Protein 8K8G (pdb70)

Structure (mmCIF, N/CA/C/O backbone):
data_8K8G
#
_entry.id   8K8G
#
_cell.length_a   35.011
_cell.length_b   75.997
_cell.length_c   129.640
_cell.angle_alpha   90.000
_cell.angle_beta   90.000
_cell.angle_gamma   90.000
#
_symmetry.space_group_name_H-M   'C 2 2 21'
#
loop_
_entity.id
_entity.type
_entity.pdbx_description
1 polymer 'De novo design protein'
2 water water
#
loop_
_atom_site.group_PDB
_atom_site.id
_atom_site.type_symbol
_atom_site.label_atom_id
_atom_site.label_alt_id
_atom_site.label_comp_id
_atom_site.label_asym_id
_atom_site.label_entity_id
_atom_site.label_seq_id
_atom_site.pdbx_PDB_ins_code
_atom_site.Cartn_x
_atom_site.Cartn_y
_atom_site.Cartn_z
_atom_site.occupancy
_atom_site.B_iso_or_equiv
_atom_site.auth_seq_id
_atom_site.auth_comp_id
_atom_site.auth_asym_id
_atom_site.auth_atom_id
_atom_site.pdbx_PDB_model_num
ATOM 1 N N . GLY A 1 1 ? -2.84500 -24.72700 20.01000 1.000 33.08555 0 GLY A N 1
ATOM 2 C CA . GLY A 1 1 ? -4.03700 -24.19100 19.36300 1.000 31.35376 0 GLY A CA 1
ATOM 3 C C . GLY A 1 1 ? -3.71100 -22.86700 18.67400 1.000 24.70033 0 GLY A C 1
ATOM 4 O O . GLY A 1 1 ? -2.57400 -22.39400 18.74400 1.000 24.28449 0 GLY A O 1
ATOM 5 N N . ALA A 1 2 ? -4.71100 -22.26500 18.01800 1.000 24.54242 1 ALA A N 1
ATOM 6 C CA . ALA A 1 2 ? -4.48000 -21.00900 17.30700 1.000 23.33701 1 ALA A CA 1
ATOM 7 C C . ALA A 1 2 ? -4.01700 -19.90400 18.25100 1.000 21.77103 1 ALA A C 1
ATOM 8 O O . ALA A 1 2 ? -3.15000 -19.09400 17.89500 1.000 19.65762 1 ALA A O 1
ATOM 10 N N . GLU A 1 3 ? -4.57800 -19.85400 19.46500 1.000 21.06305 2 GLU A N 1
ATOM 11 C CA . GLU A 1 3 ? -4.16800 -18.82900 20.41700 1.000 21.88683 2 GLU A CA 1
ATOM 12 C C . GLU A 1 3 ? -2.71400 -19.01800 20.82800 1.000 20.67090 2 GLU A C 1
ATOM 13 O O . GLU A 1 3 ? -1.95000 -18.05100 20.90000 1.000 18.58381 2 GLU A O 1
ATOM 19 N N . ALA A 1 4 ? -2.30700 -20.26300 21.08000 1.000 22.61850 3 ALA A N 1
ATOM 20 C CA . ALA A 1 4 ? -0.91500 -20.51400 21.44100 1.000 23.07119 3 ALA A CA 1
ATOM 21 C C . ALA A 1 4 ? 0.03100 -20.14200 20.30300 1.000 19.69447 3 ALA A C 1
ATOM 22 O O . ALA A 1 4 ? 1.09300 -19.55100 20.54200 1.000 18.96543 3 ALA A O 1
ATOM 24 N N . ALA A 1 5 ? -0.34200 -20.46700 19.06000 1.000 17.86793 4 ALA A N 1
ATOM 25 C CA . ALA A 1 5 ? 0.50600 -20.12700 17.92200 1.000 17.78897 4 ALA A CA 1
ATOM 26 C C . ALA A 1 5 ? 0.61600 -18.61800 17.75500 1.000 17.99953 4 ALA A C 1
ATOM 27 O O . ALA A 1 5 ? 1.69500 -18.09100 17.45000 1.000 17.22049 4 ALA A O 1
ATOM 29 N N . ALA A 1 6 ? -0.48700 -17.90000 17.96300 1.000 15.96770 5 ALA A N 1
ATOM 30 C CA . ALA A 1 6 ? -0.45000 -16.44900 17.82600 1.000 14.77019 5 ALA A CA 1
ATOM 31 C C . ALA A 1 6 ? 0.38700 -15.81700 18.93200 1.000 14.95969 5 ALA A C 1
ATOM 32 O O . ALA A 1 6 ? 1.12500 -14.85700 18.68700 1.000 14.76756 5 ALA A O 1
ATOM 34 N N . ALA A 1 7 ? 0.29100 -16.35100 20.15400 1.000 14.78598 6 ALA A N 1
ATOM 35 C CA . ALA A 1 7 ? 1.13500 -15.85700 21.23900 1.000 15.63872 6 ALA A CA 1
ATOM 36 C C . ALA A 1 7 ? 2.60900 -16.07300 20.93100 1.000 17.00993 6 ALA A C 1
ATOM 37 O O . ALA A 1 7 ? 3.44100 -15.19800 21.21100 1.000 16.12035 6 ALA A O 1
ATOM 39 N N . ALA A 1 8 ? 2.95200 -17.22700 20.35000 1.000 16.33880 7 ALA A N 1
ATOM 40 C CA . ALA A 1 8 ? 4.34600 -17.47900 19.99900 1.000 16.86255 7 ALA A CA 1
ATOM 41 C C . ALA A 1 8 ? 4.83100 -16.47500 18.96500 1.000 15.83085 7 ALA A C 1
ATOM 42 O O . ALA A 1 8 ? 5.98900 -16.04300 18.99200 1.000 17.65738 7 ALA A O 1
ATOM 44 N N . ALA A 1 9 ? 3.95000 -16.07400 18.05200 1.000 16.54672 8 ALA A N 1
ATOM 45 C CA . ALA A 1 9 ? 4.31800 -15.04600 17.09100 1.000 15.55186 8 ALA A CA 1
ATOM 46 C C . ALA A 1 9 ? 4.59000 -13.71300 17.77500 1.000 15.69662 8 ALA A C 1
ATOM 47 O O . ALA A 1 9 ? 5.54200 -13.00900 17.42100 1.000 17.78108 8 ALA A O 1
ATOM 49 N N . VAL A 1 10 ? 3.76100 -13.33900 18.74900 1.000 13.90956 9 VAL A N 1
ATOM 50 C CA . VAL A 1 10 ? 4.04700 -12.13000 19.52000 1.000 13.42793 9 VAL A CA 1
ATOM 51 C C . VAL A 1 10 ? 5.42600 -12.23300 20.16900 1.000 15.54134 9 VAL A C 1
ATOM 52 O O . VAL A 1 10 ? 6.24700 -11.31100 20.08000 1.000 14.44121 9 VAL A O 1
ATOM 56 N N . THR A 1 11 ? 5.70000 -13.35800 20.83500 1.000 14.60701 10 THR A N 1
ATOM 57 C CA . THR A 1 11 ? 6.99000 -13.53600 21.48500 1.000 16.34406 10 THR A CA 1
ATOM 58 C C . THR A 1 11 ? 8.12600 -13.39000 20.48500 1.000 16.88360 10 THR A C 1
ATOM 59 O O . THR A 1 11 ? 9.12300 -12.70900 20.75800 1.000 16.62831 10 THR A O 1
ATOM 63 N N . ALA A 1 12 ? 7.97700 -13.98900 19.30200 1.000 16.16773 11 ALA A N 1
ATOM 64 C CA . ALA A 1 12 ? 9.04300 -13.92200 18.30900 1.000 17.24680 11 ALA A CA 1
ATOM 65 C C . ALA A 1 12 ? 9.23900 -12.49800 17.80600 1.000 17.31523 11 ALA A C 1
ATOM 66 O O . ALA A 1 12 ? 10.37800 -12.05200 17.61700 1.000 18.77330 11 ALA A O 1
ATOM 68 N N . GLU A 1 13 ? 8.14700 -11.75300 17.61200 1.000 16.22037 12 GLU A N 1
ATOM 69 C CA . GLU A 1 13 ? 8.28200 -10.38100 17.13100 1.000 16.21247 12 GLU A CA 1
ATOM 70 C C . GLU A 1 13 ? 8.87200 -9.46900 18.19900 1.000 16.47829 12 GLU A C 1
ATOM 71 O O . GLU A 1 13 ? 9.65900 -8.56900 17.88200 1.000 17.13100 12 GLU A O 1
ATOM 77 N N . LEU A 1 14 ? 8.51400 -9.68500 19.46600 1.000 14.66755 13 LEU A N 1
ATOM 78 C CA . LEU A 1 14 ? 9.13300 -8.91900 20.54700 1.000 14.78335 13 LEU A CA 1
ATOM 79 C C . LEU A 1 14 ? 10.63300 -9.16400 20.58700 1.000 17.31523 13 LEU A C 1
ATOM 80 O O . LEU A 1 14 ? 11.43500 -8.22900 20.69900 1.000 16.47566 13 LEU A O 1
ATOM 85 N N . ARG A 1 15 ? 11.03100 -10.43200 20.50200 1.000 16.25195 14 ARG A N 1
ATOM 86 C CA . ARG A 1 15 ? 12.44900 -10.77500 20.48600 1.000 17.57842 14 ARG A CA 1
ATOM 87 C C . ARG A 1 15 ? 13.14500 -10.12700 19.29900 1.000 16.86518 14 ARG A C 1
ATOM 88 O O . ARG A 1 15 ? 14.25000 -9.58500 19.43300 1.000 18.62329 14 ARG A O 1
ATOM 96 N N . ALA A 1 16 ? 12.50800 -10.16000 18.12900 1.000 17.43104 15 ALA A N 1
ATOM 97 C CA . ALA A 1 16 ? 13.13700 -9.61900 16.93300 1.000 18.59170 15 ALA A CA 1
ATOM 98 C C . ALA A 1 16 ? 13.27100 -8.10500 17.00800 1.000 16.94677 15 ALA A C 1
ATOM 99 O O . ALA A 1 16 ? 14.26000 -7.54100 16.53300 1.000 18.12059 15 ALA A O 1
ATOM 101 N N . PHE A 1 17 ? 12.28400 -7.41900 17.58800 1.000 16.74411 16 PHE A N 1
ATOM 102 C CA . PHE A 1 17 ? 12.40700 -5.97100 17.70600 1.000 15.89927 16 PHE A CA 1
ATOM 103 C C . PHE A 1 17 ? 13.59400 -5.58900 18.57400 1.000 16.43092 16 PHE A C 1
ATOM 104 O O . PHE A 1 17 ? 14.34500 -4.66500 18.24000 1.000 16.03877 16 PHE A O 1
ATOM 112 N N . ARG A 1 18 ? 13.76500 -6.28600 19.69400 1.000 14.47279 17 ARG A N 1
ATOM 113 C CA . ARG A 1 18 ? 14.88600 -6.01300 20.58300 1.000 18.46274 17 ARG A CA 1
ATOM 114 C C . ARG A 1 18 ? 16.22300 -6.37700 19.93800 1.000 16.62305 17 ARG A C 1
ATOM 115 O O . ARG A 1 18 ? 17.22100 -5.66100 20.10900 1.000 18.55749 17 ARG A O 1
ATOM 123 N N . ALA A 1 19 ? 16.27500 -7.49700 19.20300 1.000 17.10731 18 ALA A N 1
ATOM 124 C CA . ALA A 1 19 ? 17.51600 -7.89000 18.54000 1.000 18.96806 18 ALA A CA 1
ATOM 125 C C . ALA A 1 19 ? 17.92000 -6.88200 17.47800 1.000 19.91028 18 ALA A C 1
ATOM 126 O O . ALA A 1 19 ? 19.11000 -6.75500 17.16200 1.000 21.94474 18 ALA A O 1
ATOM 128 N N . ALA A 1 20 ? 16.95200 -6.16900 16.90100 1.000 21.47889 19 ALA A N 1
ATOM 129 C CA . ALA A 1 20 ? 17.26600 -5.13600 15.92400 1.000 21.89736 19 ALA A CA 1
ATOM 130 C C . ALA A 1 20 ? 17.71000 -3.82400 16.55800 1.000 23.91339 19 ALA A C 1
ATOM 131 O O . ALA A 1 20 ? 18.11400 -2.90900 15.83300 1.000 29.09033 19 ALA A O 1
ATOM 133 N N . GLY A 1 21 ? 17.66000 -3.70400 17.88200 1.000 19.09176 20 GLY A N 1
ATOM 134 C CA . GLY A 1 21 ? 18.20400 -2.54900 18.55200 1.000 19.83922 20 GLY A CA 1
ATOM 135 C C . GLY A 1 21 ? 17.21800 -1.62200 19.22600 1.000 16.04403 20 GLY A C 1
ATOM 136 O O . GLY A 1 21 ? 17.62300 -0.54000 19.66900 1.000 19.10755 20 GLY A O 1
ATOM 137 N N . GLY A 1 22 ? 15.95000 -1.99800 19.34200 1.000 15.38869 21 GLY A N 1
ATOM 138 C CA . GLY A 1 22 ? 14.95500 -1.14400 19.95300 1.000 15.55186 21 GLY A CA 1
ATOM 139 C C . GLY A 1 22 ? 14.34000 -1.77000 21.18900 1.000 13.64374 21 GLY A C 1
ATOM 140 O O . GLY A 1 22 ? 14.21100 -2.99000 21.28900 1.000 15.00443 21 GLY A O 1
ATOM 141 N N . THR A 1 23 ? 13.94400 -0.91700 22.12300 1.000 13.41477 22 THR A N 1
ATOM 142 C CA . THR A 1 23 ? 13.22700 -1.36100 23.31400 1.000 13.13842 22 THR A CA 1
ATOM 143 C C . THR A 1 23 ? 11.72600 -1.44100 23.02200 1.000 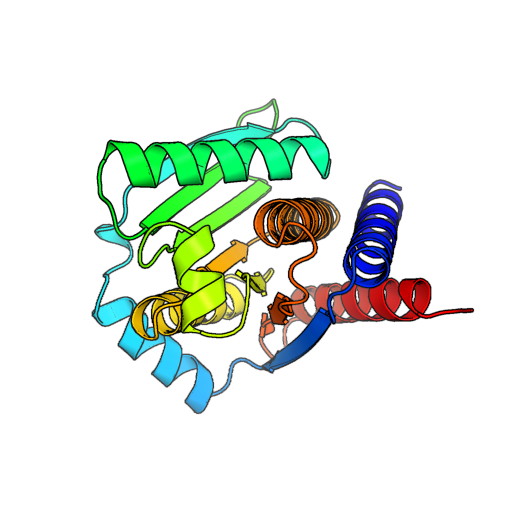13.74112 22 THR A C 1
ATOM 144 O O . THR A 1 23 ? 11.15800 -0.55000 22.38600 1.000 13.27528 22 THR A O 1
ATOM 148 N N . VAL A 1 24 ? 11.07900 -2.51600 23.48200 1.000 14.04642 23 VAL A N 1
ATOM 149 C CA . VAL A 1 24 ? 9.61800 -2.57300 23.53100 1.000 12.21989 23 VAL A CA 1
ATOM 150 C C . VAL A 1 24 ? 9.15600 -2.09900 24.90300 1.000 10.94868 23 VAL A C 1
ATOM 151 O O . VAL A 1 24 ? 9.53400 -2.67400 25.92800 1.000 14.38067 23 VAL A O 1
ATOM 155 N N . GLU A 1 25 ? 8.34100 -1.05200 24.91900 1.000 11.80141 24 GLU A N 1
ATOM 156 C CA . GLU A 1 25 ? 7.74400 -0.52400 26.14500 1.000 12.20936 24 GLU A CA 1
ATOM 157 C C . GLU A 1 25 ? 6.31800 -1.03900 26.19900 1.000 11.85668 24 GLU A C 1
ATOM 158 O O . GLU A 1 25 ? 5.49800 -0.69500 25.34000 1.000 12.99630 24 GLU A O 1
ATOM 164 N N . LEU A 1 26 ? 6.02300 -1.88700 27.17300 1.000 11.53296 25 LEU A N 1
ATOM 165 C CA . LEU A 1 26 ? 4.68900 -2.45500 27.29700 1.000 11.89616 25 LEU A CA 1
ATOM 166 C C . LEU A 1 26 ? 3.98500 -1.82600 28.49200 1.000 13.69112 25 LEU A C 1
ATOM 167 O O . LEU A 1 26 ? 4.52400 -1.78800 29.60300 1.000 16.15983 25 LEU A O 1
ATOM 172 N N . GLU A 1 27 ? 2.79600 -1.29400 28.24200 1.000 12.10935 26 GLU A N 1
ATOM 173 C CA . GLU A 1 27 ? 1.98600 -0.61500 29.23000 1.000 13.06736 26 GLU A CA 1
ATOM 174 C C . GLU A 1 27 ? 0.61200 -1.26600 29.23000 1.000 12.11987 26 GLU A C 1
ATOM 175 O O . GLU A 1 27 ? 0.15200 -1.78300 28.20800 1.000 13.10420 26 GLU A O 1
ATOM 181 N N . ASP A 1 28 ? -0.02000 -1.28800 30.39300 1.000 11.38558 27 ASP A N 1
ATOM 182 C CA . ASP A 1 28 ? -1.39900 -1.74200 30.49200 1.000 13.78586 27 ASP A CA 1
ATOM 183 C C . ASP A 1 28 ? -2.17500 -0.68700 31.25300 1.000 14.44910 27 ASP A C 1
ATOM 184 O O . ASP A 1 28 ? -1.77700 -0.27200 32.34500 1.000 13.95167 27 ASP A O 1
ATOM 189 N N . LEU A 1 29 ? -3.25600 -0.21500 30.63900 1.000 13.42793 28 LEU A N 1
ATOM 190 C CA . LEU A 1 29 ? -4.02400 0.87400 31.19900 1.000 14.98074 28 LEU A CA 1
ATOM 191 C C . LEU A 1 29 ? -5.47800 0.46200 31.36600 1.000 12.70152 28 LEU A C 1
ATOM 192 O O . LEU A 1 29 ? -6.06000 -0.13800 30.45900 1.000 14.60701 28 LEU A O 1
ATOM 197 N N . PRO A 1 30 ? -6.08300 0.77500 32.50000 1.000 12.19357 29 PRO A N 1
ATOM 198 C CA . PRO A 1 30 ? -7.51100 0.50500 32.68200 1.000 14.31751 29 PRO A CA 1
ATOM 199 C C . PRO A 1 30 ? -8.37000 1.61000 32.09400 1.000 16.41513 29 PRO A C 1
ATOM 200 O O . PRO A 1 30 ? -7.97500 2.77300 32.03600 1.000 16.48356 29 PRO A O 1
ATOM 204 N N . VAL A 1 31 ? -9.58000 1.23500 31.68700 1.000 14.65702 30 VAL A N 1
ATOM 205 C CA . VAL A 1 31 ? -10.60200 2.23700 31.40300 1.000 14.74124 30 VAL A CA 1
ATOM 206 C C . VAL A 1 31 ? -11.04400 2.84900 32.72800 1.000 16.34670 30 VAL A C 1
ATOM 207 O O . VAL A 1 31 ? -11.50600 2.13800 33.62800 1.000 19.04965 30 VAL A O 1
ATOM 211 N N . THR A 1 32 ? -10.86100 4.16300 32.87000 1.000 16.52040 31 THR A N 1
ATOM 212 C CA . THR A 1 32 ? -11.22800 4.90800 34.07200 1.000 19.53392 31 THR A CA 1
ATOM 213 C C . THR A 1 32 ? -11.83400 6.22700 33.61300 1.000 20.86040 31 THR A C 1
ATOM 214 O O . THR A 1 32 ? -11.74200 6.55700 32.42100 1.000 19.40233 31 THR A O 1
ATOM 218 N N . PRO A 1 33 ? -12.44000 7.01600 34.50800 1.000 20.55510 32 PRO A N 1
ATOM 219 C CA . PRO A 1 33 ? -12.86900 8.36200 34.09300 1.000 22.12107 32 PRO A CA 1
ATOM 220 C C . PRO A 1 33 ? -11.77800 9.18300 33.42100 1.000 21.31308 32 PRO A C 1
ATOM 221 O O . PRO A 1 33 ? -12.06300 9.88000 32.44200 1.000 21.78156 32 PRO A O 1
ATOM 225 N N . GLU A 1 34 ? -10.53600 9.10900 33.90000 1.000 22.68167 33 GLU A N 1
ATOM 226 C CA . GLU A 1 34 ? -9.47000 9.89900 33.29100 1.000 26.08471 33 GLU A CA 1
ATOM 227 C C . GLU A 1 34 ? -9.15900 9.43000 31.87100 1.000 22.76062 33 GLU A C 1
ATOM 228 O O . GLU A 1 34 ? -9.06100 10.24800 30.94800 1.000 24.91088 33 GLU A O 1
ATOM 234 N N . THR A 1 35 ? -8.99700 8.11800 31.66500 1.000 20.15505 34 THR A N 1
ATOM 235 C CA . THR A 1 35 ? -8.64300 7.65000 30.32400 1.000 18.67066 34 THR A CA 1
ATOM 236 C C . THR A 1 35 ? -9.81300 7.78000 29.35500 1.000 19.45233 34 THR A C 1
ATOM 237 O O . THR A 1 35 ? -9.61300 8.05900 28.16600 1.000 17.01520 34 THR A O 1
ATOM 241 N N . LEU A 1 36 ? -11.04100 7.59200 29.83700 1.000 18.34957 35 LEU A N 1
ATOM 242 C CA . LEU A 1 36 ? -12.19000 7.76900 28.95700 1.000 19.16282 35 LEU A CA 1
ATOM 243 C C . LEU A 1 36 ? -12.31000 9.21800 28.50100 1.000 20.18926 35 LEU A C 1
ATOM 244 O O . LEU A 1 36 ? -12.55600 9.48600 27.31800 1.000 18.98122 35 LEU A O 1
ATOM 249 N N . ALA A 1 37 ? -12.09700 10.16900 29.41400 1.000 19.45233 36 ALA A N 1
ATOM 250 C CA . ALA A 1 37 ? -12.19600 11.57700 29.04400 1.000 21.79472 36 ALA A CA 1
ATOM 251 C C . ALA A 1 37 ? -11.12000 11.96300 28.03700 1.000 19.07860 36 ALA A C 1
ATOM 252 O O . ALA A 1 37 ? -11.39000 12.70200 27.08200 1.000 18.30219 36 ALA A O 1
ATOM 254 N N . ARG A 1 38 ? -9.89200 11.47400 28.22800 1.000 17.30471 37 ARG A N 1
ATOM 255 C CA . ARG A 1 38 ? -8.84700 11.71900 27.24100 1.000 17.38103 37 ARG A CA 1
ATOM 256 C C . ARG A 1 38 ? -9.24700 11.15000 25.88700 1.000 17.68633 37 ARG A C 1
ATOM 257 O O . ARG A 1 38 ? -9.09700 11.80900 24.85200 1.000 16.76254 37 ARG A O 1
ATOM 265 N N . ALA A 1 39 ? -9.77200 9.92500 25.87400 1.000 15.66240 38 ALA A N 1
ATOM 266 C CA . ALA A 1 39 ? -10.13300 9.31100 24.60200 1.000 16.07561 38 ALA A CA 1
ATOM 267 C C . ALA A 1 39 ? -11.25400 10.08100 23.91500 1.000 16.04403 38 ALA A C 1
ATOM 268 O O . ALA A 1 39 ? -11.18400 10.33500 22.71000 1.000 16.28616 38 ALA A O 1
ATOM 270 N N . GLU A 1 40 ? -12.28600 10.46700 24.66700 1.000 16.29143 39 GLU A N 1
ATOM 271 C CA . GLU A 1 40 ? -13.38000 11.24600 24.09600 1.000 18.07322 39 GLU A CA 1
ATOM 272 C C . GLU A 1 40 ? -12.90200 12.57000 23.51300 1.000 19.22336 39 GLU A C 1
ATOM 273 O O . GLU A 1 40 ? -13.38600 12.99400 22.45500 1.000 19.23389 39 GLU A O 1
ATOM 279 N N . ALA A 1 41 ? -12.00100 13.26700 24.21600 1.000 17.03625 40 ALA A N 1
ATOM 280 C CA . ALA A 1 41 ? 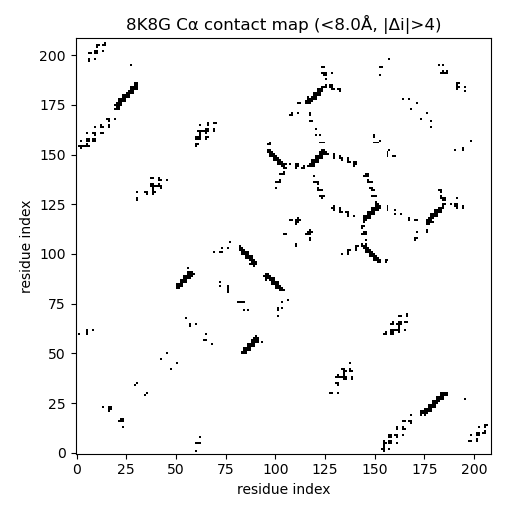-11.53600 14.55800 23.72000 1.000 18.49169 40 ALA A CA 1
ATOM 281 C C . ALA A 1 41 ? -10.83000 14.39400 22.38300 1.000 16.74148 40 ALA A C 1
ATOM 282 O O . ALA A 1 41 ? -11.01200 15.20200 21.47000 1.000 17.55737 40 ALA A O 1
ATOM 284 N N . ALA A 1 42 ? -10.05700 13.32000 22.23400 1.000 15.68083 41 ALA A N 1
ATOM 285 C CA . ALA A 1 42 ? -9.34900 13.08900 20.97900 1.000 14.51753 41 ALA A CA 1
ATOM 286 C C . ALA A 1 42 ? -10.30000 12.63500 19.87600 1.000 15.56502 41 ALA A C 1
ATOM 287 O O . ALA A 1 42 ? -10.20000 13.10100 18.73600 1.000 17.69686 41 ALA A O 1
ATOM 289 N N . LEU A 1 43 ? -11.23500 11.73900 20.19900 1.000 15.57555 42 LEU A N 1
ATOM 290 C CA . LEU A 1 43 ? -12.22800 11.31800 19.21400 1.000 19.60235 42 LEU A CA 1
ATOM 291 C C . LEU A 1 43 ? -13.03900 12.49800 18.70200 1.000 20.84724 42 LEU A C 1
ATOM 292 O O . LEU A 1 43 ? -13.39700 12.53600 17.52300 1.000 22.26846 42 LEU A O 1
ATOM 297 N N . ALA A 1 44 ? -13.31700 13.47800 19.56500 1.000 16.68095 43 ALA A N 1
ATOM 298 C CA . ALA A 1 44 ? -14.09400 14.64300 19.15900 1.000 18.21797 43 ALA A CA 1
ATOM 299 C C . ALA A 1 44 ? -13.35400 15.49700 18.13100 1.000 17.13100 43 ALA A C 1
ATOM 300 O O . ALA A 1 44 ? -13.99300 16.19100 17.33200 1.000 19.35495 43 ALA A O 1
ATOM 302 N N . ARG A 1 45 ? -12.01400 15.45600 18.13900 1.000 21.21833 44 ARG A N 1
ATOM 303 C CA . ARG A 1 45 ? -11.21000 16.17200 17.15100 1.000 22.92117 44 ARG A CA 1
ATOM 304 C C . ARG A 1 45 ? -11.21200 15.48100 15.79400 1.000 23.72653 44 ARG A C 1
ATOM 305 O O . ARG A 1 45 ? -11.00300 16.13800 14.76900 1.000 27.45592 44 ARG A O 1
ATOM 313 N N . LEU A 1 46 ? -11.43400 14.16800 15.77400 1.000 24.25028 45 LEU A N 1
ATOM 314 C CA . LEU A 1 46 ? -11.53600 13.39700 14.53800 1.000 29.65092 45 LEU A CA 1
ATOM 315 C C . LEU A 1 46 ? -12.70000 12.44500 14.76100 1.000 29.06138 45 LEU A C 1
ATOM 316 O O . LEU A 1 46 ? -12.52500 11.32000 15.25000 1.000 30.39049 45 LEU A O 1
ATOM 321 N N . PRO A 1 47 ? -13.91800 12.88500 14.46700 1.000 27.93230 46 PRO A N 1
ATOM 322 C CA . PRO A 1 47 ? -15.09900 12.09100 14.81500 1.000 29.81673 46 PRO A CA 1
ATOM 323 C C . PRO A 1 47 ? -15.07800 10.74300 14.12000 1.000 32.21176 46 PRO A C 1
ATOM 324 O O . PRO A 1 47 ? -14.80800 10.66400 12.91200 1.000 31.40640 46 PRO A O 1
ATOM 328 N N . PRO A 1 48 ? -15.34000 9.65800 14.86400 1.000 32.53285 47 PRO A N 1
ATOM 329 C CA . PRO A 1 48 ? -15.25800 8.30900 14.27500 1.000 31.58273 47 PRO A CA 1
ATOM 330 C C . PRO A 1 48 ? -15.97000 8.16200 12.94300 1.000 30.76421 47 PRO A C 1
ATOM 331 O O . PRO A 1 48 ? -15.40400 7.57800 12.01100 1.000 30.68526 47 PRO A O 1
ATOM 335 N N . GLU A 1 49 ? -17.19300 8.68700 12.82000 1.000 31.53273 48 GLU A N 1
ATOM 336 C CA . GLU A 1 49 ? -17.95800 8.54500 11.58600 1.000 31.70117 48 GLU A CA 1
ATOM 337 C C . GLU A 1 49 ? -17.34800 9.30600 10.41500 1.000 34.29885 48 GLU A C 1
ATOM 338 O O . GLU A 1 49 ? -17.75300 9.06800 9.27100 1.000 35.93326 48 GLU A O 1
ATOM 340 N N . SER A 1 50 ? -16.39700 10.21000 10.66400 1.000 32.57759 49 SER A N 1
ATOM 341 C CA . SER A 1 50 ? -15.73500 10.93600 9.58700 1.000 32.56706 49 SER A CA 1
ATOM 342 C C . SER A 1 50 ? -14.57300 10.16300 8.97900 1.000 29.60092 49 SER A C 1
ATOM 343 O O . SER A 1 50 ? -14.08300 10.55200 7.91200 1.000 34.01987 49 SER A O 1
ATOM 346 N N . VAL A 1 51 ? -14.14100 9.07500 9.61900 1.000 30.90107 50 VAL A N 1
ATOM 347 C CA . VAL A 1 51 ? -12.95600 8.33200 9.20500 1.000 28.18233 50 VAL A CA 1
ATOM 348 C C . VAL A 1 51 ? -13.34000 7.30900 8.14400 1.000 28.37182 50 VAL A C 1
ATOM 349 O O . VAL A 1 51 ? -14.31400 6.56300 8.30700 1.000 25.99785 50 VAL A O 1
ATOM 353 N N . ALA A 1 52 ? -12.55800 7.26700 7.06500 1.000 26.17156 51 ALA A N 1
ATOM 354 C CA . ALA A 1 52 ? -12.76000 6.30100 5.99500 1.000 27.98757 51 ALA A CA 1
ATOM 355 C C . ALA A 1 52 ? -12.61200 4.87500 6.51100 1.000 24.01341 51 ALA A C 1
ATOM 356 O O . ALA A 1 52 ? -11.81600 4.59000 7.41200 1.000 21.57364 51 ALA A O 1
ATOM 358 N N . VAL A 1 53 ? -13.36300 3.96600 5.89100 1.000 24.16869 52 VAL A N 1
ATOM 359 C CA . VAL A 1 53 ? -13.34000 2.55200 6.23100 1.000 23.19225 52 VAL A CA 1
ATOM 360 C C . VAL A 1 53 ? -13.00500 1.75400 4.98300 1.000 24.18185 52 VAL A C 1
ATOM 361 O O . VAL A 1 53 ? -13.43900 2.08400 3.87400 1.000 25.35830 52 VAL A O 1
ATOM 365 N N . GLU A 1 54 ? -12.22200 0.70900 5.17400 1.000 17.69423 53 GLU A N 1
ATOM 366 C CA . GLU A 1 54 ? -12.02100 -0.33700 4.18900 1.000 19.60761 53 GLU A CA 1
ATOM 367 C C . GLU A 1 54 ? -12.01900 -1.68000 4.89100 1.000 18.19692 53 GLU A C 1
ATOM 368 O O . GLU A 1 54 ? -11.74500 -1.76700 6.09000 1.000 19.01544 53 GLU A O 1
ATOM 374 N N . THR A 1 55 ? -12.36300 -2.72200 4.13800 1.000 19.63656 54 THR A N 1
ATOM 375 C CA . THR A 1 55 ? -12.45400 -4.08000 4.65400 1.000 21.20254 54 THR A CA 1
ATOM 376 C C . THR A 1 55 ? -11.42400 -4.96200 3.96200 1.000 24.93720 54 THR A C 1
ATOM 377 O O . THR A 1 55 ? -11.41300 -5.04700 2.72700 1.000 26.80321 54 THR A O 1
ATOM 381 N N . TYR A 1 56 ? -10.57300 -5.60900 4.76000 1.000 22.20266 55 TYR A N 1
ATOM 382 C CA . TYR A 1 56 ? -9.62000 -6.62500 4.31100 1.000 20.99725 55 TYR A CA 1
ATOM 383 C C . TYR A 1 56 ? -10.04400 -8.02000 4.74200 1.000 23.91603 55 TYR A C 1
ATOM 384 O O . TYR A 1 56 ? -10.46700 -8.22600 5.88200 1.000 22.02106 55 TYR A O 1
ATOM 393 N N . THR A 1 57 ? -9.84300 -8.99100 3.85400 1.000 23.21068 56 THR A N 1
ATOM 394 C CA . THR A 1 57 ? -10.13800 -10.39200 4.13500 1.000 27.96388 56 THR A CA 1
ATOM 395 C C . THR A 1 57 ? -8.86500 -11.10700 4.57800 1.000 28.58237 56 THR A C 1
ATOM 396 O O . THR A 1 57 ? -7.90100 -11.20400 3.80600 1.000 29.36405 56 THR A O 1
ATOM 400 N N . VAL A 1 58 ? -8.87300 -11.61500 5.80900 1.000 26.95586 57 VAL A N 1
ATOM 401 C CA . VAL A 1 58 ? -7.76100 -12.37100 6.38200 1.000 24.70823 57 VAL A CA 1
ATOM 402 C C . VAL A 1 58 ? -8.34000 -13.69900 6.86500 1.000 29.55354 57 VAL A C 1
ATOM 403 O O . VAL A 1 58 ? -8.95700 -13.75200 7.93900 1.000 29.85358 57 VAL A O 1
ATOM 407 N N . PRO A 1 59 ? -8.18900 -14.79100 6.11100 1.000 28.79819 58 PRO A N 1
ATOM 408 C CA . PRO A 1 59 ? -8.87400 -16.03800 6.49600 1.000 27.99020 58 PRO A CA 1
ATOM 409 C C . PRO A 1 59 ? -8.31400 -16.71000 7.74300 1.000 29.26667 58 PRO A C 1
ATOM 410 O O . PRO A 1 59 ? -9.05000 -17.46600 8.39100 1.000 30.42207 58 PRO A O 1
ATOM 414 N N . ALA A 1 60 ? -7.05700 -16.46700 8.10400 1.000 28.30603 59 ALA A N 1
ATOM 415 C CA . ALA A 1 60 ? -6.44300 -17.09600 9.26500 1.000 28.37709 59 ALA A CA 1
ATOM 416 C C . ALA A 1 60 ? -5.60100 -16.07900 10.02200 1.000 28.82451 59 ALA A C 1
ATOM 417 O O . ALA A 1 60 ? -4.97700 -15.20500 9.40900 1.000 29.64566 59 ALA A O 1
ATOM 419 N N . PRO A 1 61 ? -5.54100 -16.18600 11.35500 1.000 27.04008 60 PRO A N 1
ATOM 420 C CA . PRO A 1 61 ? -4.81700 -15.17900 12.15300 1.000 24.60032 60 PRO A CA 1
ATOM 421 C C . PRO A 1 61 ? -3.29700 -15.27700 12.08600 1.000 27.23748 60 PRO A C 1
ATOM 422 O O . PRO A 1 61 ? -2.66100 -15.88000 12.96000 1.000 28.18233 60 PRO A O 1
ATOM 426 N N . THR A 1 62 ? -2.69400 -14.64700 11.07700 1.000 27.96651 61 THR A N 1
ATOM 427 C CA . THR A 1 62 ? -1.25200 -14.74800 10.91100 1.000 27.05588 61 THR A CA 1
ATOM 428 C C . THR A 1 62 ? -0.57900 -13.38200 10.99400 1.000 26.46633 61 THR A C 1
ATOM 429 O O . THR A 1 62 ? -1.15500 -12.36800 10.58400 1.000 26.02944 61 THR A O 1
ATOM 433 N N . PRO A 1 63 ? 0.64000 -13.32600 11.53000 1.000 25.53727 62 PRO A N 1
ATOM 434 C CA . PRO A 1 63 ? 1.36000 -12.04500 11.58000 1.000 23.40281 62 PRO A CA 1
ATOM 435 C C . PRO A 1 63 ? 1.67400 -11.49700 10.20300 1.000 23.90813 62 PRO A C 1
ATOM 436 O O . PRO A 1 63 ? 1.61600 -10.27700 9.99600 1.000 24.40556 62 PRO A O 1
ATOM 440 N N . GLU A 1 64 ? 1.99800 -12.38300 9.25300 1.000 22.86064 63 GLU A N 1
ATOM 441 C CA . GLU A 1 64 ? 2.33100 -11.95500 7.89700 1.000 23.01065 63 GLU A CA 1
ATOM 442 C C . GLU A 1 64 ? 1.15600 -11.23500 7.25100 1.000 21.25255 63 GLU A C 1
ATOM 443 O O . GLU A 1 64 ? 1.33600 -10.22200 6.56600 1.000 18.72067 63 GLU A O 1
ATOM 449 N N . ALA A 1 65 ? -0.05400 -11.74700 7.46200 1.000 20.97357 64 ALA A N 1
ATOM 450 C CA . ALA A 1 65 ? -1.22700 -11.14100 6.84100 1.000 20.20242 64 ALA A CA 1
ATOM 451 C C . ALA A 1 65 ? -1.54500 -9.78900 7.46600 1.000 18.89700 64 ALA A C 1
ATOM 452 O O . ALA A 1 65 ? -1.91000 -8.84200 6.75900 1.000 17.35208 64 ALA A O 1
ATOM 454 N N . PHE A 1 66 ? -1.40700 -9.67800 8.79100 1.000 19.11808 65 PHE A N 1
ATOM 455 C CA . PHE A 1 66 ? -1.64700 -8.39800 9.45100 1.000 16.50724 65 PHE A CA 1
ATOM 456 C C . PHE A 1 66 ? -0.59300 -7.36900 9.06400 1.000 16.14404 65 PHE A C 1
ATOM 457 O O . PHE A 1 66 ? -0.92000 -6.19700 8.84300 1.000 15.70715 65 PHE A O 1
ATOM 465 N N . LEU A 1 67 ? 0.67600 -7.78100 8.96200 1.000 16.49145 66 LEU A N 1
ATOM 466 C CA . LEU A 1 67 ? 1.70300 -6.86100 8.48000 1.000 15.97560 66 LEU A CA 1
ATOM 467 C C . LEU A 1 67 ? 1.33500 -6.31200 7.10600 1.000 17.01783 66 LEU A C 1
ATOM 468 O O . LEU A 1 67 ? 1.34500 -5.09300 6.88300 1.000 16.26774 66 LEU A O 1
ATOM 473 N N . ALA A 1 68 ? 0.97000 -7.20100 6.17900 1.000 16.40460 67 ALA A N 1
ATOM 474 C CA . ALA A 1 68 ? 0.63700 -6.76500 4.82700 1.000 16.29932 67 ALA A CA 1
ATOM 475 C C . ALA A 1 68 ? -0.58200 -5.85000 4.80400 1.000 15.19656 67 ALA A C 1
ATOM 476 O O . ALA A 1 68 ? -0.61000 -4.87400 4.04500 1.000 15.63082 67 ALA A O 1
ATOM 478 N N . ALA A 1 69 ? -1.60500 -6.16000 5.60500 1.000 13.80165 68 ALA A N 1
ATOM 479 C CA . ALA A 1 69 ? -2.78100 -5.29100 5.66500 1.000 15.53344 68 ALA A CA 1
ATOM 480 C C . ALA A 1 69 ? -2.42100 -3.91000 6.19600 1.000 14.98864 68 ALA A C 1
ATOM 481 O O . ALA A 1 69 ? -2.90500 -2.89600 5.68500 1.000 14.17802 68 ALA A O 1
ATOM 483 N N . LEU A 1 70 ? -1.56500 -3.85200 7.22100 1.000 13.34634 69 LEU A N 1
ATOM 484 C CA . LEU A 1 70 ? -1.15300 -2.56000 7.76000 1.000 13.79113 69 LEU A CA 1
ATOM 485 C C . LEU A 1 70 ? -0.35000 -1.76700 6.73800 1.000 13.69375 69 LEU A C 1
ATOM 486 O O . LEU A 1 70 ? -0.51300 -0.54700 6.61800 1.000 15.65188 69 LEU A O 1
ATOM 491 N N . GLU A 1 71 ? 0.53200 -2.43700 5.99200 1.000 13.73323 70 GLU A N 1
ATOM 492 C CA . GLU A 1 71 ? 1.26400 -1.72800 4.95000 1.000 15.58871 70 GLU A CA 1
ATOM 493 C C . GLU A 1 71 ? 0.30500 -1.19500 3.89300 1.000 15.45448 70 GLU A C 1
ATOM 494 O O . GLU A 1 71 ? 0.47800 -0.08500 3.37100 1.000 15.68083 70 GLU A O 1
ATOM 500 N N . ALA A 1 72 ? -0.72800 -1.97300 3.56600 1.000 14.09116 71 ALA A N 1
ATOM 501 C CA . ALA A 1 72 ? -1.71400 -1.50700 2.60300 1.000 15.28604 71 ALA A CA 1
ATOM 502 C C . ALA A 1 72 ? -2.45800 -0.28700 3.13200 1.000 14.01747 71 ALA A C 1
ATOM 503 O O . ALA A 1 72 ? -2.71700 0.66800 2.38700 1.000 13.62532 71 ALA A O 1
ATOM 505 N N . ALA A 1 73 ? -2.79100 -0.29300 4.42400 1.000 14.09380 72 ALA A N 1
ATOM 506 C CA . ALA A 1 73 ? -3.48000 0.84900 5.01300 1.000 13.80429 72 ALA A CA 1
ATOM 507 C C . ALA A 1 73 ? -2.60500 2.09900 4.98100 1.000 13.95694 72 ALA A C 1
ATOM 508 O O . ALA 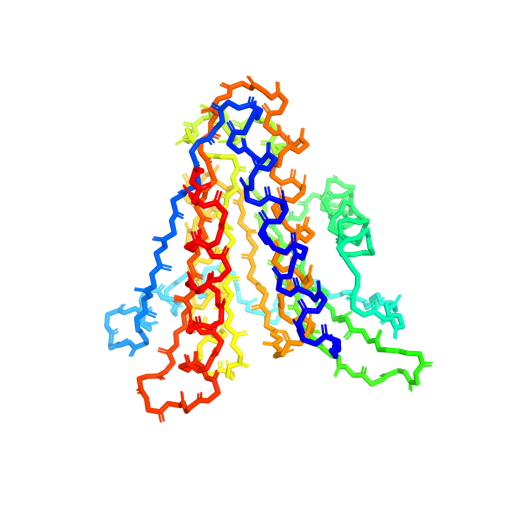A 1 73 ? -3.07900 3.18000 4.60500 1.000 14.27803 72 ALA A O 1
ATOM 510 N N . LEU A 1 74 ? -1.32300 1.96400 5.33200 1.000 15.02285 73 LEU A N 1
ATOM 511 C CA . LEU A 1 74 ? -0.42800 3.11800 5.28000 1.000 14.23592 73 LEU A CA 1
ATOM 512 C C . LEU A 1 74 ? -0.28800 3.64800 3.86200 1.000 14.88600 73 LEU A C 1
ATOM 513 O O . LEU A 1 74 ? -0.24400 4.86500 3.64200 1.000 15.25183 73 LEU A O 1
ATOM 518 N N . ALA A 1 75 ? -0.22000 2.75100 2.87800 1.000 15.17814 74 ALA A N 1
ATOM 519 C CA . ALA A 1 75 ? -0.12000 3.19900 1.49500 1.000 16.15194 74 ALA A CA 1
ATOM 520 C C . ALA A 1 75 ? -1.37100 3.96000 1.07800 1.000 14.94127 74 ALA A C 1
ATOM 521 O O . ALA A 1 75 ? -1.29200 4.94400 0.33300 1.000 16.85202 74 ALA A O 1
ATOM 523 N N . ARG A 1 76 ? -2.54400 3.51500 1.54200 1.000 14.74124 75 ARG A N 1
ATOM 524 C CA . ARG A 1 76 ? -3.77000 4.23700 1.21800 1.000 16.98625 75 ARG A CA 1
ATOM 525 C C . ARG A 1 76 ? -3.79800 5.60800 1.88100 1.000 16.77043 75 ARG A C 1
ATOM 526 O O . ARG A 1 76 ? -4.21900 6.58700 1.25500 1.000 17.89688 75 ARG A O 1
ATOM 534 N N . LEU A 1 77 ? -3.35000 5.69300 3.13700 1.000 15.78874 76 LEU A N 1
ATOM 535 C CA . LEU A 1 77 ? -3.26900 6.98500 3.82000 1.000 18.18902 76 LEU A CA 1
ATOM 536 C C . LEU A 1 77 ? -2.40800 7.96500 3.03800 1.000 22.03159 76 LEU A C 1
ATOM 537 O O . LEU A 1 77 ? -2.77800 9.13400 2.86200 1.000 21.66576 76 LEU A O 1
ATOM 542 N N . ALA A 1 78 ? -1.24500 7.50500 2.56500 1.000 19.65236 77 ALA A N 1
ATOM 543 C CA . ALA A 1 78 ? -0.36600 8.36500 1.78000 1.000 21.43152 77 ALA A CA 1
ATOM 544 C C . ALA A 1 78 ? -1.02300 8.77800 0.47200 1.000 21.60785 77 ALA A C 1
ATOM 545 O O . ALA A 1 78 ? -0.92000 9.93700 0.05600 1.000 25.12933 77 ALA A O 1
ATOM 547 N N . ALA A 1 79 ? -1.71400 7.84700 -0.19000 1.000 20.58668 78 ALA A N 1
ATOM 548 C CA . ALA A 1 79 ? -2.29000 8.15500 -1.49500 1.000 22.88432 78 ALA A CA 1
ATOM 549 C C . ALA A 1 79 ? -3.41400 9.17400 -1.38000 1.000 23.17909 78 ALA A C 1
ATOM 550 O O . ALA A 1 79 ? -3.55800 10.05100 -2.23900 1.000 25.47937 78 ALA A O 1
ATOM 552 N N . GLU A 1 80 ? -4.21500 9.08200 -0.32100 1.000 22.59745 79 GLU A N 1
ATOM 553 C CA . GLU A 1 80 ? -5.37200 9.94900 -0.16900 1.000 25.54780 79 GLU A CA 1
ATOM 554 C C . GLU A 1 80 ? -5.11800 11.16300 0.71300 1.000 24.01867 79 GLU A C 1
ATOM 555 O O . GLU A 1 80 ? -5.95700 12.07000 0.74100 1.000 25.55306 79 GLU A O 1
ATOM 561 N N . GLY A 1 81 ? -3.99200 11.20900 1.41600 1.000 23.07645 80 GLY A N 1
ATOM 562 C CA . GLY A 1 81 ? -3.69600 12.33000 2.28800 1.000 25.21618 80 GLY A CA 1
ATOM 563 C C . GLY A 1 81 ? -4.58100 12.42200 3.50900 1.000 26.22156 80 GLY A C 1
ATOM 564 O O . GLY A 1 81 ? -4.85700 13.52800 3.97900 1.000 30.73000 80 GLY A O 1
ATOM 565 N N . LEU A 1 82 ? -5.01800 11.31100 4.03000 1.000 22.73167 81 LEU A N 1
ATOM 566 C CA . LEU A 1 82 ? -5.93800 11.22700 5.15500 1.000 23.32385 81 LEU A CA 1
ATOM 567 C C . LEU A 1 82 ? -5.18700 11.07400 6.47300 1.000 20.33928 81 LEU A C 1
ATOM 568 O O . LEU A 1 82 ? -4.11300 10.47100 6.52300 1.000 20.95778 81 LEU A O 1
ATOM 573 N N . PRO A 1 83 ? -5.77300 11.58200 7.56000 1.000 18.73119 82 PRO A N 1
ATOM 574 C CA . PRO A 1 83 ? -5.14800 11.41500 8.87800 1.000 19.71815 82 PRO A CA 1
ATOM 575 C C . PRO A 1 83 ? -5.33700 10.03500 9.47600 1.000 18.93911 82 PRO A C 1
ATOM 576 O O . PRO A 1 83 ? -4.54100 9.63700 10.33700 1.000 18.06532 82 PRO A O 1
ATOM 580 N N . ALA A 1 84 ? -6.34900 9.28500 9.05500 1.000 15.22814 83 ALA A N 1
ATOM 581 C CA . ALA A 1 84 ? -6.61200 7.99600 9.66500 1.000 14.80704 83 ALA A CA 1
ATOM 582 C C . ALA A 1 84 ? -7.45900 7.16200 8.72400 1.000 12.41728 83 ALA A C 1
ATOM 583 O O . ALA A 1 84 ? -8.12200 7.68200 7.82200 1.000 14.84915 83 ALA A O 1
ATOM 585 N N . ILE A 1 85 ? -7.44300 5.85900 8.96200 1.000 13.52004 84 ILE A N 1
ATOM 586 C CA . ILE A 1 85 ? -8.27000 4.91400 8.22600 1.000 14.61228 84 ILE A CA 1
ATOM 587 C C . ILE A 1 85 ? -8.69200 3.81900 9.19200 1.000 13.67269 84 ILE A C 1
ATOM 588 O O . ILE A 1 85 ? -7.90100 3.38900 10.03600 1.000 13.05946 84 ILE A O 1
ATOM 593 N N . LEU A 1 86 ? -9.96400 3.41500 9.11900 1.000 13.70427 85 LEU A N 1
ATOM 594 C CA . LEU A 1 86 ? -10.47800 2.31000 9.92100 1.000 15.02022 85 LEU A CA 1
ATOM 595 C C . LEU A 1 86 ? -10.56600 1.07500 9.03700 1.000 13.11999 85 LEU A C 1
ATOM 596 O O . LEU A 1 86 ? -11.25500 1.09000 8.00900 1.000 16.53883 85 LEU A O 1
ATOM 601 N N . LEU A 1 87 ? -9.89900 0.00900 9.45300 1.000 15.46501 86 LEU A N 1
ATOM 602 C CA . LEU A 1 87 ? -9.94400 -1.26000 8.73900 1.000 18.47590 86 LEU A CA 1
ATOM 603 C C . LEU A 1 87 ? -10.90200 -2.18400 9.46500 1.000 17.52052 86 LEU A C 1
ATOM 604 O O . LEU A 1 87 ? -10.77300 -2.38100 10.67400 1.000 17.10468 86 LEU A O 1
ATOM 609 N N . ARG A 1 88 ? -11.83400 -2.76400 8.72500 1.000 18.67066 87 ARG A N 1
ATOM 610 C CA . ARG A 1 88 ? -12.56900 -3.93000 9.18700 1.000 19.25494 87 ARG A CA 1
ATOM 611 C C . ARG A 1 88 ? -11.85100 -5.16400 8.66200 1.000 19.03649 87 ARG A C 1
ATOM 612 O O . ARG A 1 88 ? -11.55200 -5.24900 7.46600 1.000 20.70775 87 ARG A O 1
ATOM 620 N N . VAL A 1 89 ? -11.58300 -6.11900 9.54200 1.000 16.15194 88 VAL A N 1
ATOM 621 C CA . VAL A 1 89 ? -10.90500 -7.35700 9.17400 1.000 16.49408 88 VAL A CA 1
ATOM 622 C C . VAL A 1 89 ? -11.94000 -8.47400 9.22500 1.000 17.54684 88 VAL A C 1
ATOM 623 O O . VAL A 1 89 ? -12.55500 -8.70200 10.27600 1.000 16.66516 88 VAL A O 1
ATOM 627 N N . VAL A 1 90 ? -12.13400 -9.17400 8.10200 1.000 18.51801 89 VAL A N 1
ATOM 628 C CA . VAL A 1 90 ? -13.11700 -10.25300 8.02000 1.000 20.09978 89 VAL A CA 1
ATOM 629 C C . VAL A 1 90 ? -12.43500 -11.56900 7.66300 1.000 23.99498 89 VAL A C 1
ATOM 630 O O . VAL A 1 90 ? -11.38000 -11.58800 7.02500 1.000 26.28473 89 VAL A O 1
ATOM 634 N N . ASP A 1 91 ? -13.06900 -12.67600 8.05600 1.000 24.54242 90 ASP A N 1
ATOM 635 C CA . ASP A 1 91 ? -12.59100 -14.01800 7.72300 1.000 28.20865 90 ASP A CA 1
ATOM 636 C C . ASP A 1 91 ? -13.06700 -14.43800 6.32700 1.000 28.64291 90 ASP A C 1
ATOM 637 O O . ASP A 1 91 ? -13.61100 -13.63800 5.56000 1.000 27.44540 90 ASP A O 1
ATOM 642 N N . ALA A 1 92 ? -12.87100 -15.71800 5.98700 1.000 29.57197 91 ALA A N 1
ATOM 643 C CA . ALA A 1 92 ? -13.20100 -16.20700 4.65000 1.000 30.92739 91 ALA A CA 1
ATOM 644 C C . ALA A 1 92 ? -14.70300 -16.27400 4.39600 1.000 33.06449 91 ALA A C 1
ATOM 645 O O . ALA A 1 92 ? -15.12100 -16.29300 3.23200 1.000 39.88110 91 ALA A O 1
ATOM 647 N N . ASP A 1 93 ? -15.51600 -16.32900 5.44800 1.000 33.76984 92 ASP A N 1
ATOM 648 C CA . ASP A 1 93 ? -16.96800 -16.26500 5.32800 1.000 33.47507 92 ASP A CA 1
ATOM 649 C C . ASP A 1 93 ? -17.50400 -14.84200 5.40100 1.000 32.22755 92 ASP A C 1
ATOM 650 O O . ASP A 1 93 ? -18.72700 -14.65800 5.40800 1.000 31.92488 92 ASP A O 1
ATOM 655 N N . GLY A 1 94 ? -16.62800 -13.84100 5.48300 1.000 30.61683 93 GLY A N 1
ATOM 656 C CA . GLY A 1 94 ? -17.05500 -12.46200 5.55600 1.000 30.27995 93 GLY A CA 1
ATOM 657 C C . GLY A 1 94 ? -17.42500 -11.97400 6.93600 1.000 24.71349 93 GLY A C 1
ATOM 658 O O . GLY A 1 94 ? -17.92300 -10.85000 7.06200 1.000 29.07191 93 GLY A O 1
ATOM 659 N N . ASN A 1 95 ? -17.20700 -12.77700 7.97500 1.000 26.44001 94 ASN A N 1
ATOM 660 C CA . ASN A 1 95 ? -17.53600 -12.37800 9.33800 1.000 26.40053 94 ASN A CA 1
ATOM 661 C C . ASN A 1 95 ? -16.38900 -11.59600 9.96000 1.000 19.12598 94 ASN A C 1
ATOM 662 O O . ASN A 1 95 ? -15.21500 -11.96900 9.82500 1.000 22.26583 94 ASN A O 1
ATOM 667 N N . LEU A 1 96 ? -16.74300 -10.51400 10.65200 1.000 23.93182 95 LEU A N 1
ATOM 668 C CA . LEU A 1 96 ? -15.74400 -9.60400 11.19200 1.000 21.09727 95 LEU A CA 1
ATOM 669 C C . LEU A 1 96 ? -14.99500 -10.29900 12.31700 1.000 22.65535 95 LEU A C 1
ATOM 670 O O . LEU A 1 96 ? -15.60600 -10.85700 13.23600 1.000 23.93708 95 LEU A O 1
ATOM 675 N N . VAL A 1 97 ? -13.66900 -10.27200 12.24900 1.000 16.26511 96 VAL A N 1
ATOM 676 C CA . VAL A 1 97 ? -12.84800 -10.82700 13.31900 1.000 18.86016 96 VAL A CA 1
ATOM 677 C C . VAL A 1 97 ? -11.99400 -9.77400 14.00800 1.000 21.10253 96 VAL A C 1
ATOM 678 O O . VAL A 1 97 ? -11.19600 -10.11900 14.89100 1.000 20.37613 96 VAL A O 1
ATOM 682 N N . GLY A 1 98 ? -12.13400 -8.50600 13.63100 1.000 19.15230 97 GLY A N 1
ATOM 683 C CA . GLY A 1 98 ? -11.39500 -7.43300 14.27700 1.000 19.33916 97 GLY A CA 1
ATOM 684 C C . GLY A 1 98 ? -11.54600 -6.13200 13.51300 1.000 18.37062 97 GLY A C 1
ATOM 685 O O . GLY A 1 98 ? -12.12900 -6.08000 12.42800 1.000 19.43391 97 GLY A O 1
ATOM 686 N N . SER A 1 99 ? -11.00000 -5.06500 14.10200 1.000 14.85968 98 SER A N 1
ATOM 687 C CA . SER A 1 99 ? -10.87300 -3.78400 13.41400 1.000 13.18579 98 SER A CA 1
ATOM 688 C C . SER A 1 99 ? -9.53700 -3.16500 13.78900 1.000 13.88588 98 SER A C 1
ATOM 689 O O . SER A 1 99 ? -8.99600 -3.46000 14.85200 1.000 12.42517 98 SER A O 1
ATOM 692 N N . ILE A 1 100 ? -8.99500 -2.33000 12.90600 1.000 12.99630 99 ILE A N 1
ATOM 693 C CA . ILE A 1 100 ? -7.76400 -1.59800 13.22000 1.000 12.83575 99 ILE A CA 1
ATOM 694 C C . ILE A 1 100 ? -7.91800 -0.16200 12.75000 1.000 12.65152 99 ILE A C 1
ATOM 695 O O . ILE A 1 100 ? -8.16500 0.08800 11.56600 1.000 14.25960 99 ILE A O 1
ATOM 700 N N . LEU A 1 101 ? -7.79000 0.78000 13.67500 1.000 12.20409 100 LEU A N 1
ATOM 701 C CA . LEU A 1 101 ? -7.73200 2.19000 13.32300 1.000 11.81457 100 LEU A CA 1
ATOM 702 C C . LEU A 1 101 ? -6.26500 2.57000 13.20600 1.000 12.09356 100 LEU A C 1
ATOM 703 O O . LEU A 1 101 ? -5.49100 2.35200 14.14900 1.000 12.76995 100 LEU A O 1
ATOM 708 N N . VAL A 1 102 ? -5.87400 3.07800 12.04400 1.000 10.89604 101 VAL A N 1
ATOM 709 C CA . VAL A 1 102 ? -4.48900 3.45300 11.77500 1.000 12.47255 101 VAL A CA 1
ATOM 710 C C . VAL A 1 102 ? -4.45400 4.96400 11.64300 1.000 14.05432 101 VAL A C 1
ATOM 711 O O . VAL A 1 102 ? -5.17100 5.53100 10.81300 1.000 13.81745 101 VAL A O 1
ATOM 715 N N . ALA A 1 103 ? -3.62400 5.62100 12.44600 1.000 15.22814 102 ALA A N 1
ATOM 716 C CA . ALA A 1 103 ? -3.57400 7.07800 12.49000 1.000 15.74399 102 ALA A CA 1
ATOM 717 C C . ALA A 1 103 ? -2.14800 7.54300 12.24800 1.000 17.40998 102 ALA A C 1
ATOM 718 O O . ALA A 1 103 ? -1.25300 7.20400 13.02600 1.000 17.38366 102 ALA A O 1
ATOM 720 N N . ALA A 1 104 ? -1.92900 8.32300 11.19000 1.000 17.71791 103 ALA A N 1
ATOM 721 C CA . ALA A 1 104 ? -0.59800 8.81000 10.84100 1.000 21.23676 103 ALA A CA 1
ATOM 722 C C . ALA A 1 104 ? -0.55900 10.32900 10.91200 1.000 24.72665 103 ALA A C 1
ATOM 723 O O . ALA A 1 104 ? -1.51500 11.00200 10.51500 1.000 26.09260 103 ALA A O 1
ATOM 725 N N . ALA A 1 105 ? 0.55900 10.87100 11.40500 1.000 28.05336 104 ALA A N 1
ATOM 726 C CA . ALA A 1 105 ? 0.74300 12.31800 11.42400 1.000 26.64267 104 ALA A CA 1
ATOM 727 C C . ALA A 1 105 ? 1.50000 12.83200 10.20900 1.000 34.09093 104 ALA A C 1
ATOM 728 O O . ALA A 1 105 ? 1.44500 14.03300 9.91700 1.000 40.79436 104 ALA A O 1
ATOM 730 N N . GLY A 1 106 ? 2.18500 11.94800 9.49300 1.000 32.08016 105 GLY A N 1
ATOM 731 C CA . GLY A 1 106 ? 2.94200 12.28500 8.31400 1.000 34.00671 105 GLY A CA 1
ATOM 732 C C . GLY A 1 106 ? 3.55800 11.01600 7.76700 1.000 32.44863 105 GLY A C 1
ATOM 733 O O . GLY A 1 106 ? 3.02900 9.91700 7.96700 1.000 32.81709 105 GLY A O 1
ATOM 734 N N . PRO A 1 107 ? 4.68800 11.12800 7.07900 1.000 35.74902 106 PRO A N 1
ATOM 735 C CA . PRO A 1 107 ? 5.44400 9.92900 6.71500 1.000 32.78025 106 PRO A CA 1
ATOM 736 C C . PRO A 1 107 ? 5.90300 9.20700 7.96900 1.000 35.23054 106 PRO A C 1
ATOM 737 O O . PRO A 1 107 ? 6.43500 9.83800 8.89400 1.000 31.23532 106 PRO A O 1
ATOM 741 N N . PRO A 1 108 ? 5.67700 7.89300 8.05700 1.000 33.43822 107 PRO A N 1
ATOM 742 C CA . PRO A 1 108 ? 6.05400 7.16000 9.28100 1.000 30.59051 107 PRO A CA 1
ATOM 743 C C . PRO A 1 108 ? 7.51800 7.28100 9.67100 1.000 36.33067 107 PRO A C 1
ATOM 744 O O . PRO A 1 108 ? 7.83000 7.29600 10.87000 1.000 33.72773 107 PRO A O 1
ATOM 748 N N . ALA A 1 109 ? 8.43600 7.37000 8.70800 1.000 36.44911 108 ALA A N 1
ATOM 749 C CA . ALA A 1 109 ? 9.84100 7.51300 9.07200 1.000 38.40460 108 ALA A CA 1
ATOM 750 C C . ALA A 1 109 ? 10.10900 8.82900 9.79400 1.000 37.53608 108 ALA A C 1
ATOM 751 O O . ALA A 1 109 ? 10.94500 8.87800 10.70400 1.000 35.11474 108 ALA A O 1
ATOM 753 N N . GLU A 1 110 ? 9.40000 9.89700 9.42300 1.000 36.70703 109 GLU A N 1
ATOM 754 C CA . GLU A 1 110 ? 9.62700 11.19400 10.05400 1.000 37.71505 109 GLU A CA 1
ATOM 755 C C . GLU A 1 110 ? 9.02300 11.26700 11.45300 1.000 37.12814 109 GLU A C 1
ATOM 756 O O . GLU A 1 110 ? 9.61400 11.87400 12.35300 1.000 34.06198 109 GLU A O 1
ATOM 762 N N . SER A 1 111 ? 7.84700 10.66600 11.65200 1.000 34.39360 110 SER A N 1
ATOM 763 C CA . SER A 1 111 ? 7.23700 10.64500 12.97900 1.000 31.69327 110 SER A CA 1
ATOM 764 C C . SER A 1 111 ? 8.13000 9.92900 13.98200 1.000 30.40891 110 SER A C 1
ATOM 765 O O . SER A 1 111 ? 8.26200 10.36200 15.13600 1.000 26.52950 110 SER A O 1
ATOM 768 N N . ALA A 1 112 ? 8.75000 8.82700 13.55700 1.000 31.26427 111 ALA A N 1
ATOM 769 C CA . ALA A 1 112 ? 9.66800 8.10700 14.42900 1.000 26.90059 111 ALA A CA 1
ATOM 770 C C . ALA A 1 112 ? 10.83000 8.99300 14.84800 1.000 31.79592 111 ALA A C 1
ATOM 771 O O . ALA A 1 112 ? 11.23600 8.98300 16.01400 1.000 30.25363 111 ALA A O 1
ATOM 773 N N . ALA A 1 113 ? 11.35400 9.79200 13.91500 1.000 31.47746 112 ALA A N 1
ATOM 774 C CA . ALA A 1 113 ? 12.46800 10.68200 14.22500 1.000 34.10146 112 ALA A CA 1
ATOM 775 C C . ALA A 1 113 ? 12.02800 11.85000 15.10200 1.000 34.13041 112 ALA A C 1
ATOM 776 O O . ALA A 1 113 ? 12.74100 12.23200 16.03800 1.000 34.99893 112 ALA A O 1
ATOM 778 N N . ALA A 1 114 ? 10.85500 12.42300 14.82000 1.000 32.19070 113 ALA A N 1
ATOM 779 C CA . ALA A 1 114 ? 10.42500 13.62600 15.52600 1.000 33.00133 113 ALA A CA 1
ATOM 780 C C . ALA A 1 114 ? 10.00900 13.32800 16.96300 1.000 29.69830 113 ALA A C 1
ATOM 781 O O . ALA A 1 114 ? 10.34500 14.08500 17.88100 1.000 30.51945 113 ALA A O 1
ATOM 783 N N . THR A 1 115 ? 9.27500 12.24000 17.18100 1.000 25.14775 114 THR A N 1
ATOM 784 C CA . THR A 1 115 ? 8.75300 11.92500 18.50400 1.000 28.58237 114 THR A CA 1
ATOM 785 C C . THR A 1 115 ? 9.63900 10.97500 19.30400 1.000 26.70057 114 THR A C 1
ATOM 786 O O . THR A 1 115 ? 9.41100 10.81500 20.50900 1.000 28.05863 114 THR A O 1
ATOM 790 N N . GLY A 1 116 ? 10.63100 10.34000 18.67700 1.000 25.27671 115 GLY A N 1
ATOM 791 C CA . GLY A 1 116 ? 11.43900 9.35900 19.38200 1.000 27.55330 115 GLY A CA 1
ATOM 792 C C . GLY A 1 116 ? 10.74400 8.04200 19.65800 1.000 25.41094 115 GLY A C 1
ATOM 793 O O . GLY A 1 116 ? 11.17900 7.28600 20.52900 1.000 24.85298 115 GLY A O 1
ATOM 794 N N . ARG A 1 117 ? 9.65800 7.75000 18.95400 1.000 22.81589 116 ARG A N 1
ATOM 795 C CA . ARG A 1 117 ? 8.97300 6.47400 19.07600 1.000 19.64183 116 ARG A CA 1
ATOM 796 C C . ARG A 1 117 ? 8.51800 6.07300 17.68600 1.000 17.16258 116 ARG A C 1
ATOM 797 O O . ARG A 1 117 ? 7.99600 6.90900 16.95000 1.000 17.48104 116 ARG A O 1
ATOM 805 N N . VAL A 1 118 ? 8.72600 4.80600 17.31900 1.000 13.01998 117 VAL A N 1
ATOM 806 C CA . VAL A 1 118 ? 8.43100 4.42000 15.93800 1.000 13.25685 117 VAL A CA 1
ATOM 807 C C . VAL A 1 118 ? 6.93700 4.21300 15.72400 1.000 13.16210 117 VAL A C 1
ATOM 808 O O . VAL A 1 118 ? 6.42200 4.51200 14.64400 1.000 13.73323 117 VAL A O 1
ATOM 812 N N . LEU A 1 119 ? 6.22300 3.72400 16.73500 1.000 11.21977 118 LEU A N 1
ATOM 813 C CA . LEU A 1 119 ? 4.81900 3.36100 16.61500 1.000 11.36452 118 LEU A CA 1
ATOM 814 C C . LEU A 1 119 ? 4.30100 3.15800 18.02500 1.000 11.84089 118 LEU A C 1
ATOM 815 O O . LEU A 1 119 ? 5.04700 2.72900 18.91900 1.000 12.14093 118 LEU A O 1
ATOM 820 N N . THR A 1 120 ? 3.02300 3.48300 18.21900 1.000 10.30913 119 THR A N 1
ATOM 821 C CA . THR A 1 120 ? 2.29700 3.12800 19.43300 1.000 11.30662 119 THR A CA 1
ATOM 822 C C . THR A 1 120 ? 1.15900 2.20100 19.03500 1.000 10.27228 119 THR A C 1
ATOM 823 O O . THR A 1 120 ? 0.33800 2.55800 18.17600 1.000 11.74615 119 THR A O 1
ATOM 827 N N . ILE A 1 121 ? 1.13100 1.01200 19.62300 1.000 10.00646 120 ILE A N 1
ATOM 828 C CA . ILE A 1 121 ? 0.15500 -0.02700 19.28400 1.000 10.17490 120 ILE A CA 1
ATOM 829 C C . ILE A 1 121 ? -0.78400 -0.17200 20.46900 1.000 10.21701 120 ILE A C 1
ATOM 830 O O . ILE A 1 121 ? -0.36000 -0.65200 21.52700 1.000 11.39610 120 ILE A O 1
ATOM 835 N N . TYR A 1 122 ? -2.04200 0.24700 20.32300 1.000 10.42757 121 TYR A N 1
ATOM 836 C CA . TYR A 1 122 ? -3.06600 0.04200 21.34400 1.000 9.98804 121 TYR A CA 1
ATOM 837 C C . TYR A 1 122 ? -3.86000 -1.21000 21.00000 1.000 10.14859 121 TYR A C 1
ATOM 838 O O . TYR A 1 122 ? -4.17300 -1.45200 19.83200 1.000 11.76720 121 TYR A O 1
ATOM 847 N N . VAL A 1 123 ? -4.18400 -2.01600 22.01400 1.000 9.66168 122 VAL A N 1
ATOM 848 C CA . VAL A 1 123 ? -4.90100 -3.27200 21.81300 1.000 11.90406 122 VAL A CA 1
ATOM 849 C C . VAL A 1 123 ? -6.01200 -3.38600 22.84000 1.000 10.85656 122 VAL A C 1
ATOM 850 O O . VAL A 1 123 ?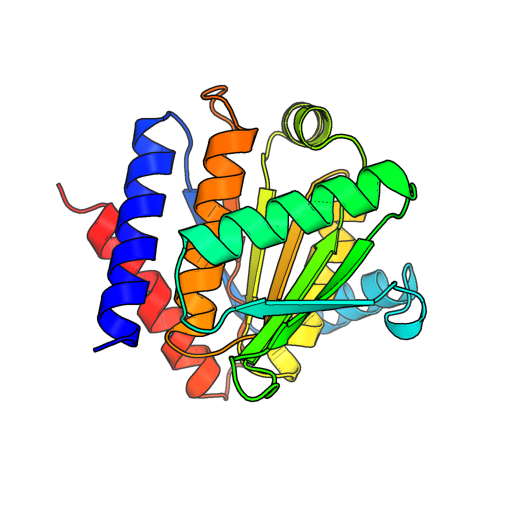 -5.78500 -3.17000 24.03200 1.000 10.98553 122 VAL A O 1
ATOM 854 N N . ALA A 1 124 ? -7.20500 -3.77300 22.37400 1.000 10.86972 123 ALA A N 1
ATOM 855 C CA . ALA A 1 124 ? -8.33800 -3.99900 23.25900 1.000 11.08817 123 ALA A CA 1
ATOM 856 C C . ALA A 1 124 ? -9.23600 -5.06700 22.67000 1.000 12.69100 123 ALA A C 1
ATOM 857 O O . ALA A 1 124 ? -9.27300 -5.25900 21.45400 1.000 15.23077 123 ALA A O 1
ATOM 859 N N . SER A 1 125 ? -9.97400 -5.74600 23.54700 1.000 12.96734 124 SER A N 1
ATOM 860 C CA . SER A 1 125 ? -10.98200 -6.69400 23.08600 1.000 13.90167 124 SER A CA 1
ATOM 861 C C . SER A 1 125 ? -12.40100 -6.14500 23.20000 1.000 15.98350 124 SER A C 1
ATOM 862 O O . SER A 1 125 ? -13.19200 -6.22600 22.24600 1.000 16.70727 124 SER A O 1
ATOM 865 N N . SER A 1 126 ? -12.74600 -5.58200 24.32600 1.000 12.75679 125 SER A N 1
ATOM 866 C CA . SER A 1 126 ? -14.12400 -5.18200 24.54800 1.000 14.15959 125 SER A CA 1
ATOM 867 C C . SER A 1 126 ? -14.40100 -3.87300 23.81600 1.000 12.74627 125 SER A C 1
ATOM 868 O O . SER A 1 126 ? -13.48100 -3.08800 23.56000 1.000 13.41213 125 SER A O 1
ATOM 871 N N . PRO A 1 127 ? -15.66000 -3.61300 23.45200 1.000 12.79890 126 PRO A N 1
ATOM 872 C CA . PRO A 1 127 ? -15.96500 -2.31000 22.83900 1.000 14.00168 126 PRO A CA 1
ATOM 873 C C . PRO A 1 127 ? -15.62800 -1.14400 23.75800 1.000 12.90681 126 PRO A C 1
ATOM 874 O O . PRO A 1 127 ? -15.21700 -0.07100 23.29700 1.000 12.31463 126 PRO A O 1
ATOM 878 N N . GLU A 1 128 ? -15.73200 -1.35100 25.06800 1.000 14.52279 127 GLU A N 1
ATOM 879 C CA . GLU A 1 128 ? -15.38500 -0.31000 26.02600 1.000 14.42278 127 GLU A CA 1
ATOM 880 C C . GLU A 1 128 ? -13.88200 -0.01600 26.02500 1.000 13.38055 127 GLU A C 1
ATOM 881 O O . GLU A 1 128 ? -13.46600 1.14500 25.98500 1.000 13.46214 127 GLU A O 1
ATOM 887 N N . GLY A 1 129 ? -13.05600 -1.05700 26.06500 1.000 11.55138 128 GLY A N 1
ATOM 888 C CA . GLY A 1 129 ? -11.61900 -0.84300 25.94500 1.000 11.18292 128 GLY A CA 1
ATOM 889 C C . GLY A 1 129 ? -11.25000 -0.26400 24.59400 1.000 11.43032 128 GLY A C 1
ATOM 890 O O . GLY A 1 129 ? -10.35300 0.57800 24.49300 1.000 11.58823 128 GLY A O 1
ATOM 891 N N . LEU A 1 130 ? -11.95400 -0.68800 23.53800 1.000 10.49863 129 LEU A N 1
ATOM 892 C CA . LEU A 1 130 ? -11.61600 -0.25000 22.18700 1.000 10.81445 129 LEU A CA 1
ATOM 893 C C . LEU A 1 130 ? -11.88200 1.23400 21.98500 1.000 10.38019 129 LEU A C 1
ATOM 894 O O . LEU A 1 130 ? -11.10800 1.90600 21.28900 1.000 10.24597 129 LEU A O 1
ATOM 899 N N . LYS A 1 131 ? -12.92200 1.78400 22.60800 1.000 10.88815 130 LYS A N 1
ATOM 900 C CA . LYS A 1 131 ? -13.18200 3.24500 22.52000 1.000 11.74351 130 LYS A CA 1
ATOM 901 C C . LYS A 1 131 ? -11.97400 4.01500 23.05500 1.000 11.30136 130 LYS A C 1
ATOM 902 O O . LYS A 1 131 ? -11.53200 4.95500 22.40800 1.000 11.58560 130 LYS A O 1
ATOM 908 N N . VAL A 1 132 ? -11.43400 3.55500 24.18000 1.000 10.84077 131 VAL A N 1
ATOM 909 C CA . VAL A 1 132 ? -10.28000 4.24100 24.75200 1.000 10.30650 131 VAL A CA 1
ATOM 910 C C . VAL A 1 132 ? -9.03100 4.01500 23.89300 1.000 11.54086 131 VAL A C 1
ATOM 911 O O . VAL A 1 132 ? -8.26100 4.95100 23.63600 1.000 12.06460 131 VAL A O 1
ATOM 915 N N . ALA A 1 133 ? -8.81500 2.78500 23.41000 1.000 10.42493 132 ALA A N 1
ATOM 916 C CA . ALA A 1 133 ? -7.67800 2.50500 22.53100 1.000 8.96423 132 ALA A CA 1
ATOM 917 C C . ALA A 1 133 ? -7.70500 3.39100 21.29300 1.000 10.31966 132 ALA A C 1
ATOM 918 O O . ALA A 1 133 ? -6.67700 3.97000 20.90100 1.000 11.02501 132 ALA A O 1
ATOM 920 N N . ARG A 1 134 ? -8.87400 3.51500 20.66400 1.000 10.11963 133 ARG A N 1
ATOM 921 C CA . ARG A 1 134 ? -8.99100 4.33800 19.47000 1.000 11.54086 133 ARG A CA 1
ATOM 922 C C . ARG A 1 134 ? -8.75000 5.80300 19.78000 1.000 11.30399 133 ARG A C 1
ATOM 923 O O . ARG A 1 134 ? -8.03200 6.48600 19.04000 1.000 11.52770 133 ARG A O 1
ATOM 931 N N . GLY A 1 135 ? -9.33100 6.30800 20.87000 1.000 10.69865 134 GLY A N 1
ATOM 932 C CA . GLY A 1 135 ? -9.12400 7.70500 21.21800 1.000 11.88827 134 GLY A CA 1
ATOM 933 C C . GLY A 1 135 ? -7.67800 8.01700 21.55300 1.000 11.82247 134 GLY A C 1
ATOM 934 O O . GLY A 1 135 ? -7.14600 9.05400 21.14900 1.000 11.72246 134 GLY A O 1
ATOM 935 N N . LEU A 1 136 ? -7.01500 7.11300 22.27600 1.000 11.41453 135 LEU A N 1
ATOM 936 C CA . LEU A 1 136 ? -5.61300 7.34300 22.60300 1.000 11.78036 135 LEU A CA 1
ATOM 937 C C . LEU A 1 136 ? -4.71800 7.23200 21.37700 1.000 10.87499 135 LEU A C 1
ATOM 938 O O . LEU A 1 136 ? -3.70400 7.93100 21.29600 1.000 11.98302 135 LEU A O 1
ATOM 943 N N . ALA A 1 137 ? -5.07700 6.40200 20.39800 1.000 11.23556 136 ALA A N 1
ATOM 944 C CA . ALA A 1 137 ? -4.33700 6.39900 19.13900 1.000 11.44085 136 ALA A CA 1
ATOM 945 C C . ALA A 1 137 ? -4.42600 7.75500 18.45300 1.000 12.86733 136 ALA A C 1
ATOM 946 O O . ALA A 1 137 ? -3.42200 8.25600 17.93100 1.000 12.36990 136 ALA A O 1
ATOM 948 N N . ILE A 1 138 ? -5.60300 8.36500 18.43200 1.000 12.14883 137 ILE A N 1
ATOM 949 C CA . ILE A 1 138 ? -5.77200 9.72800 17.84500 1.000 13.56742 137 ILE A CA 1
ATOM 950 C C . ILE A 1 138 ? -4.99400 10.76200 18.66500 1.000 15.29920 137 ILE A C 1
ATOM 951 O O . ILE A 1 138 ? -4.35800 11.61100 18.06200 1.000 15.35974 137 ILE A O 1
ATOM 956 N N . GLU A 1 139 ? -4.99600 10.61700 19.97700 1.000 13.53583 138 GLU A N 1
ATOM 957 C CA . GLU A 1 139 ? -4.19600 11.51400 20.80200 1.000 14.95706 138 GLU A CA 1
ATOM 958 C C . GLU A 1 139 ? -2.72200 11.41600 20.43600 1.000 15.00706 138 GLU A C 1
ATOM 959 O O . GLU A 1 139 ? -2.02900 12.43400 20.33500 1.000 16.79675 138 GLU A O 1
ATOM 965 N N . THR A 1 140 ? -2.22400 10.20000 20.22900 1.000 12.17514 139 THR A N 1
ATOM 966 C CA . THR A 1 140 ? -0.82900 10.02600 19.83400 1.000 13.77007 139 THR A CA 1
ATOM 967 C C . THR A 1 140 ? -0.55400 10.65400 18.47700 1.000 13.94641 139 THR A C 1
ATOM 968 O O . THR A 1 140 ? 0.47400 11.32300 18.29000 1.000 14.68071 139 THR A O 1
ATOM 972 N N . ARG A 1 141 ? -1.45000 10.45000 17.51900 1.000 13.21474 140 ARG A N 1
ATOM 973 C CA . ARG A 1 141 ? -1.32400 11.11000 16.22500 1.000 15.62029 140 ARG A CA 1
ATOM 974 C C . ARG A 1 141 ? -1.25700 12.62500 16.37700 1.000 17.47315 140 ARG A C 1
ATOM 975 O O . ARG A 1 141 ? -0.41700 13.28200 15.75200 1.000 18.06006 140 ARG A O 1
ATOM 983 N N . ASP A 1 142 ? -2.13100 13.20000 17.20600 1.000 17.24944 141 ASP A N 1
ATOM 984 C CA . ASP A 1 142 ? -2.12900 14.64700 17.39900 1.000 19.93660 141 ASP A CA 1
ATOM 985 C C . ASP A 1 142 ? -0.86700 15.13900 18.08300 1.000 19.94186 141 ASP A C 1
ATOM 986 O O . ASP A 1 142 ? -0.52500 16.32200 17.95000 1.000 22.48427 141 ASP A O 1
ATOM 991 N N . ALA A 1 143 ? -0.17900 14.27700 18.82000 1.000 20.33402 142 ALA A N 1
ATOM 992 C CA . ALA A 1 143 ? 1.12800 14.60900 19.36100 1.000 21.52363 142 ALA A CA 1
ATOM 993 C C . ALA A 1 143 ? 2.24600 14.43400 18.33900 1.000 21.11569 142 ALA A C 1
ATOM 994 O O . ALA A 1 143 ? 3.40200 14.74500 18.64800 1.000 24.12131 142 ALA A O 1
ATOM 996 N N . GLY A 1 144 ? 1.93800 13.94600 17.13800 1.000 18.03111 143 GLY A N 1
ATOM 997 C CA . GLY A 1 144 ? 2.92100 13.81200 16.08300 1.000 20.49983 143 GLY A CA 1
ATOM 998 C C . GLY A 1 144 ? 3.39000 12.40000 15.79400 1.000 18.94174 143 GLY A C 1
ATOM 999 O O . GLY A 1 144 ? 4.29900 12.22800 14.97800 1.000 20.49719 143 GLY A O 1
ATOM 1000 N N . GLY A 1 145 ? 2.79600 11.38800 16.41400 1.000 15.22551 144 GLY A N 1
ATOM 1001 C CA . GLY A 1 145 ? 3.27800 10.03600 16.24400 1.000 15.65451 144 GLY A CA 1
ATOM 1002 C C . GLY A 1 145 ? 2.35000 9.15100 15.43900 1.000 16.22300 144 GLY A C 1
ATOM 1003 O O . GLY A 1 145 ? 1.16900 9.46200 15.26300 1.000 20.76302 144 GLY A O 1
ATOM 1004 N N . LEU A 1 146 ? 2.87500 8.04700 14.93900 1.000 13.09368 145 LEU A N 1
ATOM 1005 C CA . LEU A 1 146 ? 2.08800 7.03900 14.25600 1.000 13.98326 145 LEU A CA 1
ATOM 1006 C C . LEU A 1 146 ? 1.51000 6.08900 15.29400 1.000 13.59110 145 LEU A C 1
ATOM 1007 O O . LEU A 1 146 ? 2.20000 5.67000 16.22500 1.000 11.85142 145 LEU A O 1
ATOM 1012 N N . ALA A 1 147 ? 0.23300 5.75300 15.14500 1.000 12.30147 146 ALA A N 1
ATOM 1013 C CA . ALA A 1 147 ? -0.41400 4.92600 16.14900 1.000 12.21989 146 ALA A CA 1
ATOM 1014 C C . ALA A 1 147 ? -1.45000 4.04300 15.48400 1.000 10.96710 146 ALA A C 1
ATOM 1015 O O . ALA A 1 147 ? -1.99500 4.38000 14.43000 1.000 12.25936 146 ALA A O 1
ATOM 1017 N N . LEU A 1 148 ? -1.72500 2.91200 16.10200 1.000 11.22766 147 LEU A N 1
ATOM 1018 C CA . LEU A 1 148 ? -2.84400 2.11900 15.63700 1.000 10.51705 147 LEU A CA 1
ATOM 1019 C C . LEU A 1 148 ? -3.56200 1.51800 16.83100 1.000 10.58022 147 LEU A C 1
ATOM 1020 O O . LEU A 1 148 ? -2.98300 1.36400 17.90600 1.000 12.55150 147 LEU A O 1
ATOM 1025 N N . ALA A 1 149 ? -4.85100 1.22700 16.65600 1.000 10.20912 148 ALA A N 1
ATOM 1026 C CA . ALA A 1 149 ? -5.67800 0.63900 17.70800 1.000 10.34071 148 ALA A CA 1
ATOM 1027 C C . ALA A 1 149 ? -6.34600 -0.61200 17.16300 1.000 10.42757 148 ALA A C 1
ATOM 1028 O O . ALA A 1 149 ? -7.22100 -0.51700 16.29300 1.000 12.11724 148 ALA A O 1
ATOM 1030 N N . ILE A 1 150 ? -5.96000 -1.75700 17.70100 1.000 10.10384 149 ILE A N 1
ATOM 1031 C CA . ILE A 1 150 ? -6.50800 -3.05400 17.32400 1.000 12.00144 149 ILE A CA 1
ATOM 1032 C C . ILE A 1 150 ? -7.64700 -3.40600 18.26200 1.000 10.86446 149 ILE A C 1
ATOM 1033 O O . ILE A 1 150 ? -7.48100 -3.41300 19.48700 1.000 11.81457 149 ILE A O 1
ATOM 1038 N N . GLY A 1 151 ? -8.79900 -3.74500 17.68200 1.000 10.31176 150 GLY A N 1
ATOM 1039 C CA . GLY A 1 151 ? -9.91800 -4.30800 18.42200 1.000 11.65666 150 GLY A CA 1
ATOM 1040 C C . GLY A 1 151 ? -10.14200 -5.72600 17.94200 1.000 11.22240 150 GLY A C 1
ATOM 1041 O O . GLY A 1 151 ? -10.55100 -5.93100 16.79500 1.000 13.55426 150 GLY A O 1
ATOM 1042 N N . ALA A 1 152 ? -9.82600 -6.71500 18.77400 1.000 12.00407 151 ALA A N 1
ATOM 1043 C CA . ALA A 1 152 ? -9.97600 -8.11400 18.38900 1.000 13.63058 151 ALA A CA 1
ATOM 1044 C C . ALA A 1 152 ? -9.81700 -8.93900 19.65600 1.000 14.75440 151 ALA A C 1
ATOM 1045 O O . ALA A 1 152 ? -9.49500 -8.41200 20.72000 1.000 16.60989 151 ALA A O 1
ATOM 1047 N N . SER A 1 153 ? -10.05200 -10.24500 19.52900 1.000 16.72569 152 SER A N 1
ATOM 1048 C CA . SER A 1 153 ? -9.94000 -11.15300 20.66000 1.000 17.83109 152 SER A CA 1
ATOM 1049 C C . SER A 1 153 ? -9.12800 -12.37300 20.25500 1.000 16.46513 152 SER A C 1
ATOM 1050 O O . SER A 1 153 ? -8.96400 -12.67200 19.07200 1.000 17.23101 152 SER A O 1
ATOM 1053 N N . GLY A 1 154 ? -8.61100 -13.04700 21.27700 1.000 19.13650 153 GLY A N 1
ATOM 1054 C CA . GLY A 1 154 ? -7.96800 -14.34200 21.09900 1.000 21.66839 153 GLY A CA 1
ATOM 1055 C C . GLY A 1 154 ? -6.82500 -14.30500 20.10500 1.000 17.83372 153 GLY A C 1
ATOM 1056 O O . GLY A 1 154 ? -5.97800 -13.40400 20.12100 1.000 17.64159 153 GLY A O 1
ATOM 1057 N N . ALA A 1 155 ? -6.79400 -15.31700 19.23000 1.000 18.61802 154 ALA A N 1
ATOM 1058 C CA . ALA A 1 155 ? -5.70200 -15.44400 18.26600 1.000 17.27312 154 ALA A CA 1
ATOM 1059 C C . ALA A 1 155 ? -5.63800 -14.24800 17.32500 1.000 15.09128 154 ALA A C 1
ATOM 1060 O O . ALA A 1 155 ? -4.54800 -13.84500 16.90600 1.000 16.31511 154 ALA A O 1
ATOM 1062 N N . TRP A 1 156 ? -6.79300 -13.65700 16.99100 1.000 15.81242 155 TRP A N 1
ATOM 1063 C CA . TRP A 1 156 ? -6.81000 -12.50900 16.09200 1.000 15.32815 155 TRP A CA 1
ATOM 1064 C C . TRP A 1 156 ? -6.13700 -11.29800 16.72600 1.000 13.75428 155 TRP A C 1
ATOM 1065 O O . TRP A 1 156 ? -5.36900 -10.58900 16.06300 1.000 14.12538 155 TRP A O 1
ATOM 1076 N N . ALA A 1 157 ? -6.41700 -11.03800 18.00300 1.000 13.26475 156 ALA A N 1
ATOM 1077 C CA . ALA A 1 157 ? -5.76700 -9.91500 18.67000 1.000 12.68047 156 ALA A CA 1
ATOM 1078 C C . ALA A 1 157 ? -4.26000 -10.11600 18.74300 1.000 13.37266 156 ALA A C 1
ATOM 1079 O O . ALA A 1 157 ? -3.48400 -9.18400 18.49200 1.000 12.74627 156 ALA A O 1
ATOM 1081 N N . LEU A 1 158 ? -3.82900 -11.32700 19.10500 1.000 12.76469 157 LEU A N 1
ATOM 1082 C CA . LEU A 1 158 ? -2.40400 -11.61500 19.21900 1.000 12.79890 157 LEU A CA 1
ATOM 1083 C C . LEU A 1 158 ? -1.72000 -11.56800 17.85600 1.000 14.09643 157 LEU A C 1
ATOM 1084 O O . LEU A 1 158 ? -0.64400 -10.98100 17.72500 1.000 13.29370 157 LEU A O 1
ATOM 1089 N N . ALA A 1 159 ? -2.33300 -12.14100 16.82500 1.000 14.34119 158 ALA A N 1
ATOM 1090 C CA . ALA A 1 159 ? -1.72500 -12.06300 15.50000 1.000 15.02549 158 ALA A CA 1
ATOM 1091 C C . ALA A 1 159 ? -1.66800 -10.62400 15.00600 1.000 14.55964 158 ALA A C 1
ATOM 1092 O O . ALA A 1 159 ? -0.69100 -10.21800 14.36300 1.000 14.70439 158 ALA A O 1
ATOM 1094 N N . GLY A 1 160 ? -2.70400 -9.83600 15.29800 1.000 13.60953 159 GLY A N 1
ATOM 1095 C CA . GLY A 1 160 ? -2.65600 -8.42300 14.95600 1.000 12.60151 159 GLY A CA 1
ATOM 1096 C C . GLY A 1 160 ? -1.52900 -7.68800 15.65600 1.000 12.09882 159 GLY A C 1
ATOM 1097 O O . GLY A 1 160 ? -0.79800 -6.91300 15.03700 1.000 12.25936 159 GLY A O 1
ATOM 1098 N N . LEU A 1 161 ? -1.35600 -7.94300 16.95200 1.000 10.72760 160 LEU A N 1
ATOM 1099 C CA . LEU A 1 161 ? -0.23500 -7.35700 17.67900 1.000 11.28030 160 LEU A CA 1
ATOM 1100 C C . LEU A 1 161 ? 1.10300 -7.78700 17.08300 1.000 13.51478 160 LEU A C 1
ATOM 1101 O O . LEU A 1 161 ? 2.00500 -6.96200 16.91700 1.000 12.73574 160 LEU A O 1
ATOM 1106 N N . ALA A 1 162 ? 1.23700 -9.06500 16.73400 1.000 11.61981 161 ALA A N 1
ATOM 1107 C CA . ALA A 1 162 ? 2.48700 -9.55100 16.14600 1.000 13.81745 161 ALA A CA 1
ATOM 1108 C C . ALA A 1 162 ? 2.77400 -8.86500 14.82000 1.000 13.99641 161 ALA A C 1
ATOM 1109 O O . ALA A 1 162 ? 3.91400 -8.45700 14.56100 1.000 14.48595 161 ALA A O 1
ATOM 1111 N N . GLY A 1 163 ? 1.74900 -8.70200 13.97500 1.000 12.94892 162 GLY A N 1
ATOM 1112 C CA . GLY A 1 163 ? 1.95800 -8.00600 12.71700 1.000 14.14906 162 GLY A CA 1
ATOM 1113 C C . GLY A 1 163 ? 2.29700 -6.53900 12.91100 1.000 12.68310 162 GLY A C 1
ATOM 1114 O O . GLY A 1 163 ? 3.10300 -5.97600 12.15800 1.000 13.09631 162 GLY A O 1
ATOM 1115 N N . ALA A 1 164 ? 1.68000 -5.89800 13.91000 1.000 12.84365 163 ALA A N 1
ATOM 1116 C CA . ALA A 1 164 ? 2.00000 -4.50200 14.20200 1.000 11.81194 163 ALA A CA 1
ATOM 1117 C C . ALA A 1 164 ? 3.43200 -4.34900 14.70900 1.000 11.78036 163 ALA A C 1
ATOM 1118 O O . ALA A 1 164 ? 4.10200 -3.36100 14.38200 1.000 12.14619 163 ALA A O 1
ATOM 1120 N N . LEU A 1 1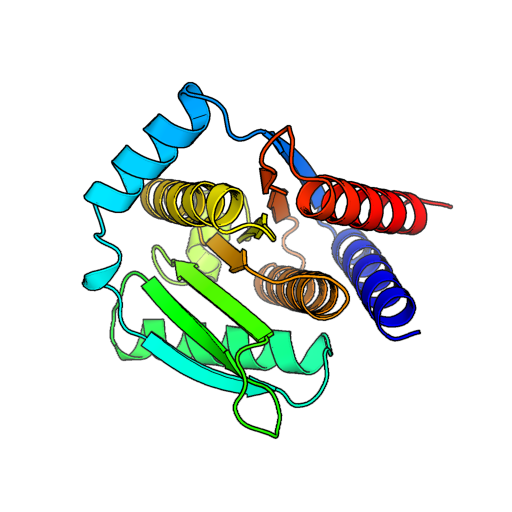65 ? 3.90800 -5.30500 15.52100 1.000 12.56730 164 LEU A N 1
ATOM 1121 C CA . LEU A 1 165 ? 5.30800 -5.29400 15.95200 1.000 11.65403 164 LEU A CA 1
ATOM 1122 C C . LEU A 1 165 ? 6.25400 -5.48200 14.77300 1.000 12.86733 164 LEU A C 1
ATOM 1123 O O . LEU A 1 165 ? 7.29700 -4.82200 14.70400 1.000 14.91758 164 LEU A O 1
ATOM 1128 N N . ALA A 1 166 ? 5.89400 -6.35500 13.83000 1.000 12.58835 165 ALA A N 1
ATOM 1129 C CA . ALA A 1 166 ? 6.69600 -6.50700 12.61700 1.000 14.04905 165 ALA A CA 1
ATOM 1130 C C . ALA A 1 166 ? 6.72000 -5.21400 11.81200 1.000 14.95442 165 ALA A C 1
ATOM 1131 O O . ALA A 1 166 ? 7.75900 -4.83400 11.26600 1.000 16.21247 165 ALA A O 1
ATOM 1133 N N . LEU A 1 167 ? 5.58900 -4.51300 11.73800 1.000 14.17802 166 LEU A N 1
ATOM 1134 C CA . LEU A 1 167 ? 5.56900 -3.20600 11.08000 1.000 13.36739 166 LEU A CA 1
ATOM 1135 C C . LEU A 1 167 ? 6.50400 -2.22800 11.77400 1.000 12.83575 166 LEU A C 1
ATOM 1136 O O . LEU A 1 167 ? 7.29900 -1.53500 11.12000 1.000 13.58584 166 LEU A O 1
ATOM 1141 N N . ALA A 1 168 ? 6.41900 -2.15900 13.10100 1.000 12.76206 167 ALA A N 1
ATOM 1142 C CA . ALA A 1 168 ? 7.31700 -1.29200 13.86500 1.000 12.97787 167 ALA A CA 1
ATOM 1143 C C . ALA A 1 168 ? 8.77500 -1.61100 13.57400 1.000 13.95694 167 ALA A C 1
ATOM 1144 O O . ALA A 1 168 ? 9.58400 -0.70200 13.35000 1.000 14.54648 167 ALA A O 1
ATOM 1146 N N . ARG A 1 169 ? 9.11500 -2.90200 13.52400 1.000 12.40938 168 ARG A N 1
ATOM 1147 C CA . ARG A 1 169 ? 10.49900 -3.28600 13.27900 1.000 13.63848 168 ARG A CA 1
ATOM 1148 C C . ARG A 1 169 ? 10.94200 -2.82700 11.89700 1.000 14.62017 168 ARG A C 1
ATOM 1149 O O . ARG A 1 169 ? 12.04600 -2.28900 11.72900 1.000 16.19931 168 ARG A O 1
ATOM 1157 N N . ARG A 1 170 ? 10.07200 -3.00300 10.89700 1.000 14.71492 169 ARG A N 1
ATOM 1158 C CA . ARG A 1 170 ? 10.39700 -2.58800 9.53600 1.000 15.90454 169 ARG A CA 1
ATOM 1159 C C . ARG A 1 170 ? 10.58500 -1.07800 9.45900 1.000 16.93624 169 ARG A C 1
ATOM 1160 O O . ARG A 1 170 ? 11.55800 -0.58400 8.87600 1.000 19.68394 169 ARG A O 1
ATOM 1168 N N . LEU A 1 171 ? 9.66700 -0.33200 10.06700 1.000 16.57304 170 LEU A N 1
ATOM 1169 C CA . LEU A 1 171 ? 9.72200 1.12400 10.02100 1.000 17.44420 170 LEU A CA 1
ATOM 1170 C C . LEU A 1 171 ? 10.92400 1.66900 10.77800 1.000 18.64960 170 LEU A C 1
ATOM 1171 O O . LEU A 1 171 ? 11.46300 2.71700 10.41100 1.000 21.57627 170 LEU A O 1
ATOM 1176 N N . ALA A 1 172 ? 11.34300 0.97900 11.84000 1.000 16.98888 171 ALA A N 1
ATOM 1177 C CA . ALA A 1 172 ? 12.45400 1.46100 12.65600 1.000 16.65200 171 ALA A CA 1
ATOM 1178 C C . ALA A 1 172 ? 13.78600 1.38100 11.92100 1.000 18.08375 171 ALA A C 1
ATOM 1179 O O . ALA A 1 172 ? 14.69500 2.17300 12.20300 1.000 19.68394 171 ALA A O 1
ATOM 1181 N N . GLU A 1 173 ? 13.93800 0.42300 11.00600 1.000 18.30483 172 GLU A N 1
ATOM 1182 C CA . GLU A 1 173 ? 15.14900 0.29300 10.19700 1.000 19.94186 172 GLU A CA 1
ATOM 1183 C C . GLU A 1 173 ? 16.40600 0.28100 11.06200 1.000 19.91291 172 GLU A C 1
ATOM 1184 O O . GLU A 1 173 ? 17.42500 0.86700 10.70900 1.000 23.03697 172 GLU A O 1
ATOM 1190 N N . ALA A 1 174 ? 16.31100 -0.35100 12.23000 1.000 18.55749 173 ALA A N 1
ATOM 1191 C CA . ALA A 1 174 ? 17.45200 -0.48700 13.14600 1.000 20.18663 173 ALA A CA 1
ATOM 1192 C C . ALA A 1 174 ? 17.98600 0.85000 13.68300 1.000 21.40783 173 ALA A C 1
ATOM 1193 O O . ALA A 1 174 ? 19.09100 0.89600 14.23000 1.000 21.18938 173 ALA A O 1
ATOM 1195 N N . HIS A 1 175 ? 17.21400 1.93700 13.57300 1.000 19.57340 174 HIS A N 1
ATOM 1196 C CA . HIS A 1 175 ? 17.60600 3.23900 14.10900 1.000 19.03649 174 HIS A CA 1
ATOM 1197 C C . HIS A 1 175 ? 17.43200 3.35500 15.61700 1.000 18.35483 174 HIS A C 1
ATOM 1198 O O . HIS A 1 175 ? 17.74700 4.41100 16.17500 1.000 20.06293 174 HIS A O 1
ATOM 1205 N N . GLY A 1 176 ? 16.94400 2.31600 16.29100 1.000 17.98110 175 GLY A N 1
ATOM 1206 C CA . GLY A 1 176 ? 16.95400 2.27600 17.73600 1.000 18.81541 175 GLY A CA 1
ATOM 1207 C C . GLY A 1 176 ? 15.76200 2.89600 18.43700 1.000 17.85214 175 GLY A C 1
ATOM 1208 O O . GLY A 1 176 ? 15.76100 2.93800 19.67600 1.000 22.04212 175 GLY A O 1
ATOM 1209 N N . ALA A 1 177 ? 14.75000 3.37500 17.71000 1.000 19.27600 176 ALA A N 1
ATOM 1210 C CA . ALA A 1 177 ? 13.62100 3.99400 18.39000 1.000 18.20481 176 ALA A CA 1
ATOM 1211 C C . ALA A 1 177 ? 12.75000 2.92200 19.04300 1.000 14.71492 176 ALA A C 1
ATOM 1212 O O . ALA A 1 177 ? 12.56600 1.83900 18.48000 1.000 17.33629 176 ALA A O 1
ATOM 1214 N N . PRO A 1 178 ? 12.19300 3.19800 20.21400 1.000 15.02285 177 PRO A N 1
ATOM 1215 C CA . PRO A 1 178 ? 11.32500 2.21700 20.86600 1.000 14.22539 177 PRO A CA 1
ATOM 1216 C C . PRO A 1 178 ? 9.95800 2.13400 20.20600 1.000 14.52016 177 PRO A C 1
ATOM 1217 O O . PRO A 1 178 ? 9.52500 3.02600 19.47700 1.000 14.70176 177 PRO A O 1
ATOM 1221 N N . VAL A 1 179 ? 9.28200 1.02200 20.46700 1.000 12.13040 178 VAL A N 1
ATOM 1222 C CA . VAL A 1 179 ? 7.86500 0.87500 20.16500 1.000 11.96459 178 VAL A CA 1
ATOM 1223 C C . VAL A 1 179 ? 7.12700 0.75300 21.49100 1.000 12.46465 178 VAL A C 1
ATOM 1224 O O . VAL A 1 179 ? 7.61800 0.11700 22.43400 1.000 12.97787 178 VAL A O 1
ATOM 1228 N N . ARG A 1 180 ? 5.95400 1.37900 21.57300 1.000 10.70128 179 ARG A N 1
ATOM 1229 C CA . ARG A 1 180 ? 5.11700 1.32600 22.76600 1.000 11.02237 179 ARG A CA 1
ATOM 1230 C C . ARG A 1 180 ? 3.88000 0.49100 22.46300 1.000 10.20912 179 ARG A C 1
ATOM 1231 O O . ARG A 1 180 ? 3.20200 0.72800 21.45300 1.000 11.54349 179 ARG A O 1
ATOM 1239 N N . VAL A 1 181 ? 3.61600 -0.50800 23.30300 1.000 9.61168 180 VAL A N 1
ATOM 1240 C CA . VAL A 1 181 ? 2.42700 -1.34700 23.20000 1.000 10.17490 180 VAL A CA 1
ATOM 1241 C C . VAL A 1 181 ? 1.58400 -1.04800 24.42300 1.000 10.87762 180 VAL A C 1
ATOM 1242 O O . VAL A 1 181 ? 2.08600 -1.09800 25.54700 1.000 10.70128 180 VAL A O 1
ATOM 1246 N N . VAL A 1 182 ? 0.30600 -0.73100 24.21300 1.000 9.84065 181 VAL A N 1
ATOM 1247 C CA . VAL A 1 182 ? -0.59700 -0.33200 25.30100 1.000 10.25123 181 VAL A CA 1
ATOM 1248 C C . VAL A 1 182 ? -1.84300 -1.20500 25.23100 1.000 10.75918 181 VAL A C 1
ATOM 1249 O O . VAL A 1 182 ? -2.64900 -1.06100 24.30600 1.000 11.41189 181 VAL A O 1
ATOM 1253 N N A THR A 1 183 ? -2.02800 -2.09200 26.20600 0.480 10.23807 182 THR A N 1
ATOM 1254 N N B THR A 1 183 ? -1.99900 -2.10400 26.19400 0.520 10.16174 182 THR A N 1
ATOM 1255 C CA A THR A 1 183 ? -3.27000 -2.86200 26.28200 0.480 11.53296 182 THR A CA 1
ATOM 1256 C CA B THR A 1 183 ? -3.24900 -2.83600 26.32300 0.520 11.27240 182 THR A CA 1
ATOM 1257 C C A THR A 1 183 ? -4.26500 -2.16100 27.19600 0.480 12.03302 182 THR A C 1
ATOM 1258 C C B THR A 1 183 ? -4.22500 -1.98600 27.12700 0.520 11.99618 182 THR A C 1
ATOM 1259 O O A THR A 1 183 ? -3.94700 -1.84300 28.34600 0.480 11.73562 182 THR A O 1
ATOM 1260 O O B THR A 1 183 ? -3.85000 -1.32900 28.10200 0.520 11.76194 182 THR A O 1
ATOM 1267 N N . ILE A 1 184 ? -5.47800 -1.95500 26.68300 1.000 11.34083 183 ILE A N 1
ATOM 1268 C CA . ILE A 1 184 ? -6.52500 -1.20000 27.36100 1.000 11.08554 183 ILE A CA 1
ATOM 1269 C C . ILE A 1 184 ? -7.62400 -2.17400 27.75100 1.000 12.63046 183 ILE A C 1
ATOM 1270 O O . ILE A 1 184 ? -8.10600 -2.93500 26.90500 1.000 16.58094 183 ILE A O 1
ATOM 1275 N N . GLY A 1 185 ? -8.01200 -2.15800 29.02200 1.000 12.04618 184 GLY A N 1
ATOM 1276 C CA . GLY A 1 185 ? -9.04400 -3.07300 29.46400 1.000 14.37278 184 GLY A CA 1
ATOM 1277 C C . GLY A 1 185 ? -10.05600 -2.42900 30.37500 1.000 11.79089 184 GLY A C 1
ATOM 1278 O O . GLY A 1 185 ? -9.71100 -1.62200 31.25000 1.000 13.48583 184 GLY A O 1
ATOM 1279 N N . ASP A 1 186 ? -11.32000 -2.78600 30.16500 1.000 12.00670 185 ASP A N 1
ATOM 1280 C CA . ASP A 1 186 ? -12.35100 -2.47200 31.14200 1.000 13.37529 185 ASP A CA 1
ATOM 1281 C C . ASP A 1 186 ? -12.07100 -3.28500 32.40800 1.000 15.16234 185 ASP A C 1
ATOM 1282 O O . ASP A 1 186 ? -11.91900 -4.51400 32.32500 1.000 15.36500 185 ASP A O 1
ATOM 1287 N N . PRO A 1 187 ? -12.00200 -2.65300 33.58600 1.000 13.03314 186 PRO A N 1
ATOM 1288 C CA . PRO A 1 187 ? -11.49900 -3.36800 34.78300 1.000 16.05456 186 PRO A CA 1
ATOM 1289 C C . PRO A 1 187 ? -12.28000 -4.60600 35.17300 1.000 19.52076 186 PRO A C 1
ATOM 1290 O O . PRO A 1 187 ? -11.73700 -5.47400 35.87000 1.000 19.96818 186 PRO A O 1
ATOM 1294 N N . ALA A 1 188 ? -13.52700 -4.7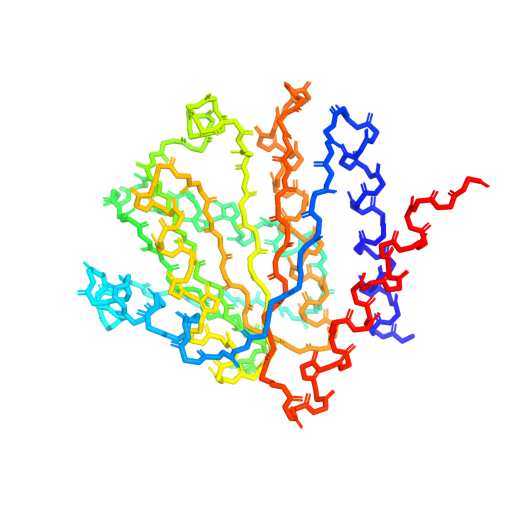2200 34.75400 1.000 16.60989 187 ALA A N 1
ATOM 1295 C CA . ALA A 1 188 ? -14.37100 -5.83500 35.15000 1.000 19.42601 187 ALA A CA 1
ATOM 1296 C C . ALA A 1 188 ? -14.45700 -6.94300 34.11000 1.000 21.17622 187 ALA A C 1
ATOM 1297 O O . ALA A 1 188 ? -15.04400 -7.99300 34.39300 1.000 23.32385 187 ALA A O 1
ATOM 1299 N N . ASN A 1 189 ? -13.89400 -6.73900 32.92600 1.000 20.61300 188 ASN A N 1
ATOM 1300 C CA . 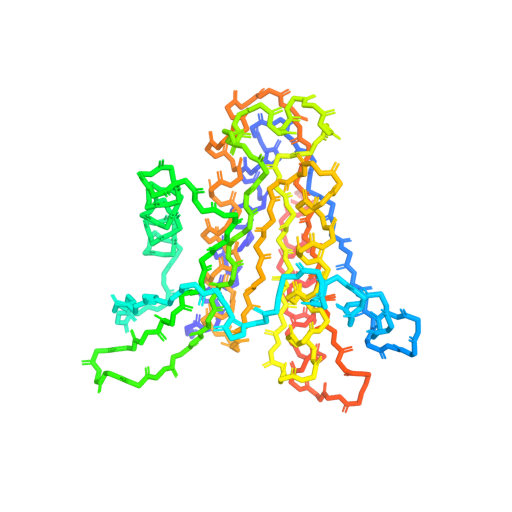ASN A 1 189 ? -14.16200 -7.60000 31.78300 1.000 19.90502 188 ASN A CA 1
ATOM 1301 C C . ASN A 1 189 ? -13.15000 -8.73900 31.79000 1.000 20.66037 188 ASN A C 1
ATOM 1302 O O . ASN A 1 189 ? -11.95000 -8.48400 31.64300 1.000 20.61826 188 ASN A O 1
ATOM 1307 N N . PRO A 1 190 ? -13.57600 -9.99300 31.97500 1.000 23.67126 189 PRO A N 1
ATOM 1308 C CA . PRO A 1 190 ? -12.60100 -11.08900 32.00900 1.000 25.17144 189 PRO A CA 1
ATOM 1309 C C . PRO A 1 190 ? -11.91200 -11.30400 30.68300 1.000 21.26044 189 PRO A C 1
A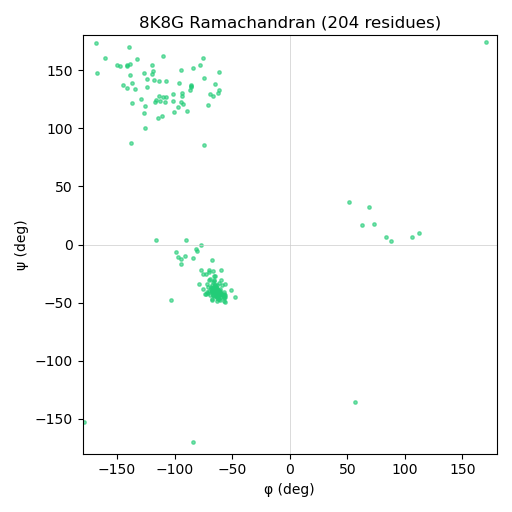TOM 1310 O O . PRO A 1 190 ? -10.77100 -11.77200 30.67200 1.000 24.15290 189 PRO A O 1
ATOM 1314 N N . THR A 1 191 ? -12.59100 -11.01400 29.56500 1.000 22.30531 190 THR A N 1
ATOM 1315 C CA . THR A 1 191 ? -11.94200 -11.12700 28.26100 1.000 22.42637 190 THR A CA 1
ATOM 1316 C C . THR A 1 191 ? -10.78700 -10.14200 28.14500 1.000 18.67856 190 THR A C 1
ATOM 1317 O O . THR A 1 191 ? -9.68300 -10.51500 27.73800 1.000 17.62580 190 THR A O 1
ATOM 1321 N N . ASP A 1 192 ? -11.02100 -8.87500 28.50300 1.000 17.76002 191 ASP A N 1
ATOM 1322 C CA . ASP A 1 192 ? -9.92000 -7.91400 28.51500 1.000 15.66504 191 ASP A CA 1
ATOM 1323 C C . ASP A 1 192 ? -8.78900 -8.37600 29.43100 1.000 16.07298 191 ASP A C 1
ATOM 1324 O O . ASP A 1 192 ? -7.61100 -8.27200 29.07200 1.000 15.38606 191 ASP A O 1
ATOM 1329 N N . ALA A 1 193 ? -9.12800 -8.89100 30.61500 1.000 16.57567 192 ALA A N 1
ATOM 1330 C CA . ALA A 1 193 ? -8.09500 -9.35700 31.53500 1.000 17.67580 192 ALA A CA 1
ATOM 1331 C C . ALA A 1 193 ? -7.34200 -10.55000 30.96400 1.000 18.75751 192 ALA A C 1
ATOM 1332 O O . ALA A 1 193 ? -6.11900 -10.65800 31.12100 1.000 18.51801 192 ALA A O 1
ATOM 1334 N N . ALA A 1 194 ? -8.06400 -11.46100 30.30300 1.000 19.31547 193 ALA A N 1
ATOM 1335 C CA . ALA A 1 194 ? -7.40600 -12.60100 29.68100 1.000 20.72091 193 ALA A CA 1
ATOM 1336 C C . ALA A 1 194 ? -6.45500 -12.15000 28.58300 1.000 18.61276 193 ALA A C 1
ATOM 1337 O O . ALA A 1 194 ? -5.34600 -12.67300 28.46000 1.000 19.89186 193 ALA A O 1
ATOM 1339 N N . LEU A 1 195 ? -6.86100 -11.16000 27.78700 1.000 18.19429 194 LEU A N 1
ATOM 1340 C CA . LEU A 1 195 ? -5.96900 -10.66300 26.74600 1.000 19.32600 194 LEU A CA 1
ATOM 1341 C C . LEU A 1 195 ? -4.70600 -10.06500 27.35000 1.000 18.40484 194 LEU A C 1
ATOM 1342 O O . LEU A 1 195 ? -3.59500 -10.35300 26.90500 1.000 17.35471 194 LEU A O 1
ATOM 1347 N N . ALA A 1 196 ? -4.86400 -9.23000 28.37300 1.000 16.42829 195 ALA A N 1
ATOM 1348 C CA . ALA A 1 196 ? -3.69900 -8.62600 29.00500 1.000 19.01544 195 ALA A CA 1
ATOM 1349 C C . ALA A 1 196 ? -2.78000 -9.68400 29.60100 1.000 17.20733 195 ALA A C 1
ATOM 1350 O O . ALA A 1 196 ? -1.55300 -9.57800 29.48200 1.000 15.67030 195 ALA A O 1
ATOM 1352 N N . ALA A 1 197 ? -3.35700 -10.71800 30.23200 1.000 14.87284 196 ALA A N 1
ATOM 1353 C CA . ALA A 1 197 ? -2.53000 -11.78100 30.80400 1.000 17.67317 196 ALA A CA 1
ATOM 1354 C C . ALA A 1 197 ? -1.78100 -12.53300 29.71600 1.000 17.07310 196 ALA A C 1
ATOM 1355 O O . ALA A 1 197 ? -0.61100 -12.88300 29.88200 1.000 18.29693 196 ALA A O 1
ATOM 1357 N N . ALA A 1 198 ? -2.44300 -12.77200 28.57900 1.000 17.01783 197 ALA A N 1
ATOM 1358 C CA . ALA A 1 198 ? -1.78500 -13.48200 27.49000 1.000 18.29956 197 ALA A CA 1
ATOM 1359 C C . ALA A 1 198 ? -0.64600 -12.65800 26.90300 1.000 15.79137 197 ALA A C 1
ATOM 1360 O O . ALA A 1 198 ? 0.42600 -13.18600 26.61000 1.000 17.80213 197 ALA A O 1
ATOM 1362 N N . ILE A 1 199 ? -0.84700 -11.34600 26.75000 1.000 16.85202 198 ILE A N 1
ATOM 1363 C CA . ILE A 1 199 ? 0.21800 -10.50300 26.21600 1.000 15.96507 198 ILE A CA 1
ATOM 1364 C C . ILE A 1 199 ? 1.39700 -10.41900 27.18300 1.000 17.24154 198 ILE A C 1
ATOM 1365 O O . ILE A 1 199 ? 2.56000 -10.47300 26.76500 1.000 15.61240 198 ILE A O 1
ATOM 1370 N N . ARG A 1 200 ? 1.11700 -10.29500 28.48500 1.000 16.28090 199 ARG A N 1
ATOM 1371 C CA . ARG A 1 200 ? 2.19900 -10.25300 29.46800 1.000 16.13351 199 ARG A CA 1
ATOM 1372 C C . ARG A 1 200 ? 2.98100 -11.55900 29.49200 1.000 17.90215 199 ARG A C 1
ATOM 1373 O O . ARG A 1 200 ? 4.20700 -11.55000 29.62200 1.000 16.97835 199 ARG A O 1
ATOM 1381 N N . ALA A 1 201 ? 2.28300 -12.69400 29.38600 1.000 18.13639 200 ALA A N 1
ATOM 1382 C CA . ALA A 1 201 ? 2.98100 -13.97800 29.35300 1.000 17.04941 200 ALA A CA 1
ATOM 1383 C C . ALA A 1 201 ? 3.85100 -14.09000 28.11100 1.000 18.38905 200 ALA A C 1
ATOM 1384 O O . ALA A 1 201 ? 4.98200 -14.57900 28.17900 1.000 19.32600 200 ALA A O 1
ATOM 1386 N N . ALA A 1 202 ? 3.35100 -13.61500 26.96800 1.000 17.14153 201 ALA A N 1
ATOM 1387 C CA . ALA A 1 202 ? 4.16100 -13.64400 25.75900 1.000 16.56778 201 ALA A CA 1
ATOM 1388 C C . ALA A 1 202 ? 5.37300 -12.74100 25.89500 1.000 17.39156 201 ALA A C 1
ATOM 1389 O O . ALA A 1 202 ? 6.45700 -13.06700 25.39500 1.000 19.44444 201 ALA A O 1
ATOM 1391 N N . TYR A 1 203 ? 5.21200 -11.62400 26.60700 1.000 18.05480 202 TYR A N 1
ATOM 1392 C CA . TYR A 1 203 ? 6.32400 -10.71600 26.83400 1.000 16.48092 202 TYR A CA 1
ATOM 1393 C C . TYR A 1 203 ? 7.36400 -11.33200 27.77200 1.000 19.24968 202 TYR A C 1
ATOM 1394 O O . TYR A 1 203 ? 8.57000 -11.23600 27.51900 1.000 18.13639 202 TYR A O 1
ATOM 1403 N N . ALA A 1 204 ? 6.91200 -11.97300 28.85500 1.000 19.38917 203 ALA A N 1
ATOM 1404 C CA . ALA A 1 204 ? 7.84500 -12.65700 29.74800 1.000 20.37086 203 ALA A CA 1
ATOM 1405 C C . ALA A 1 204 ? 8.66000 -13.70300 28.99600 1.000 22.02369 203 ALA A C 1
ATOM 1406 O O . ALA A 1 204 ? 9.87100 -13.82900 29.20900 1.000 23.12646 203 ALA A O 1
ATOM 1408 N N . ALA A 1 205 ? 8.01500 -14.45100 28.09300 1.000 19.69973 204 ALA A N 1
ATOM 1409 C CA . ALA A 1 205 ? 8.73300 -15.47400 27.33900 1.000 20.72880 204 ALA A CA 1
ATOM 1410 C C . ALA A 1 205 ? 9.78500 -14.87100 26.41500 1.000 22.13686 204 ALA A C 1
ATOM 1411 O O . ALA A 1 205 ? 10.83400 -15.48700 26.18300 1.000 22.97644 204 ALA A O 1
ATOM 1413 N N . ALA A 1 206 ? 9.53800 -13.66500 25.90100 1.000 20.15242 205 ALA A N 1
ATOM 1414 C CA . ALA A 1 206 ? 10.48300 -13.04600 24.98500 1.000 18.44168 205 ALA A CA 1
ATOM 1415 C C . ALA A 1 206 ? 11.73600 -12.56100 25.69600 1.000 22.41585 205 ALA A C 1
ATOM 1416 O O . ALA A 1 206 ? 12.78900 -12.43800 25.06400 1.000 23.05276 205 ALA A O 1
ATOM 1418 N N . LEU A 1 207 ? 11.64200 -12.26400 26.99300 1.000 22.22635 206 LEU A N 1
ATOM 1419 C CA . LEU A 1 207 ? 12.76500 -11.72900 27.75200 1.000 23.98709 206 LEU A CA 1
ATOM 1420 C C . LEU A 1 207 ? 13.60300 -12.80900 28.41500 1.000 29.00874 206 LEU A C 1
ATOM 1421 O O . LEU A 1 207 ? 14.68000 -12.50100 28.93500 1.000 27.86387 206 LEU A O 1
ATOM 1426 N N . GLU A 1 208 ? 13.13800 -14.05300 28.41700 1.000 27.50593 207 GLU A N 1
ATOM 1427 C CA . GLU A 1 208 ? 13.87800 -15.12600 29.06300 1.000 33.14345 207 GLU A CA 1
ATOM 1428 C C . GLU A 1 208 ? 15.20300 -15.33900 28.34600 1.000 35.89115 207 GLU A C 1
ATOM 1429 O O . GLU A 1 208 ? 15.27200 -15.30900 27.11500 1.000 33.76721 207 GLU A O 1
ATOM 1435 N N . HIS A 1 209 ? 16.26100 -15.54800 29.12600 1.000 39.03100 208 HIS A N 1
ATOM 1436 C CA . HIS A 1 209 ? 17.59300 -15.77200 28.57000 1.000 44.94223 208 HIS A CA 1
ATOM 1437 C C . HIS A 1 209 ? 17.94000 -17.25600 28.57000 1.000 47.74257 208 HIS A C 1
ATOM 1438 O O . HIS A 1 209 ? 17.83800 -17.92400 29.59800 1.000 51.76410 208 HIS A O 1
#

Radius of gyration: 15.45 Å; Cα contacts (8 Å, |Δi|>4): 476; chains: 1; bounding box: 36×40×37 Å

Solvent-accessible surface area: 8750 Å² total; per-residue (Å²): 93,63,105,64,68,3,25,61,20,0,22,57,28,7,107,34,5,113,93,42,51,8,70,3,59,32,56,57,42,65,24,46,120,121,11,66,62,96,0,73,56,0,12,77,136,25,67,80,108,77,15,40,79,28,70,49,90,6,92,48,35,47,20,126,32,6,25,58,8,0,60,39,0,24,64,98,7,86,89,93,68,56,50,3,1,31,0,90,1,10,31,78,122,46,88,96,30,6,12,1,8,1,0,11,45,34,73,31,60,111,7,12,86,90,58,41,66,0,1,1,0,14,0,0,19,7,101,90,0,24,88,0,0,55,0,1,0,2,50,19,60,66,83,25,5,4,0,1,0,1,7,11,54,22,10,44,1,4,0,0,1,0,0,0,0,7,3,0,83,141,35,9,111,75,157,39,18,30,0,60,2,3,6,4,17,38,101,91,38,106,69,7,62,61,14,27,64,35,3,97,63,6,35,56,40,5,88,123,152

Nearest PDB structures (foldseek):
  8k8g-assembly1_A-2  TM=1.005E+00  e=1.812E-40  synthetic construct
  8kck-assembly1_A-2  TM=1.005E+00  e=1.975E-38  synthetic construct
  4rpa-assembly1_A  TM=3.449E-01  e=2.234E-01  Staphylococcus aureus
  9eyk-assembly1_B  TM=5.111E-01  e=3.127E+00  Candidatus Cloacimonas acidaminovorans

Secondary structure (DSSP, 8-state):
-HHHHHHHHHHHHHHHHHHTT--EEEEEEE--HHHHHHHHHHHHHS-GGGSEEEEEE-SS--HHHHHHHHHHHHHHHHHHT-SEEEEEEE-TTS-EEEEEEEE-SS-HHHHHHHHS-SEEEEEESSHHHHHHHHHHHHHHHHTT--EEEEE--HHHHHHHHHHHHHHHHHHHTTS---EEEEEEE-TT-HHHHHHHHHHHHHHHHHH--

Foldseek 3Di:
DLLVVLLLLLLVLQLVLVVLAAHEAEAEAEDDVVLLVLLVVLCVVVPPVNAAEDEDEDAGLALVVLLVVVVVQVVVCVVVVDQKYKYFYAHPVRHTAKIKIKGALDPLLVLCVVVLASEEEEEEADPSQQSSQNSVQSVQSVVRHIYMYMYHFRSNRSSNSSNVSVNSSVSCSSVHRYYYYYYYYHVVDVRSVVVVVSNVVSNVSSPDD

Sequence (209 aa):
GAEAAAAAAVTAELRAFRAAGGTVELEDLPVTPETLARAEAALARLPPESVAVETYTVPAPTPEAFLAALEAALARLAAEGLPAILLRVVDADGNLVGSILVAAAGPPAESAAATGRVLTIYVASSPEGLKVARGLAIETRDAGGLALAIGASGAWALAGLAGALALARRLAEAHGAPVRVVTTIGDPANPTDAALAAAIRAAYAAALEH

B-factor: mean 21.31, std 8.02, range [8.96, 51.76]